Protein AF-A0A1I7X053-F1 (afdb_monomer)

Foldseek 3Di:
DDDDDDDDDDDDDDPDDDPPPPDPQDPPLVVLVVPVVPPDPPPVVVVVVVVVVVVVVVVVVVPPPDDPVCVVCVVVVVVVLVPDDPVVVVVVVVVVLVPDDPVVVVVVCVVCVVVPDDPCLLPDDLVVSLVVLLPDAPVVVVVQCVPDPSSVLSCLVSVSLLSNLLVCCVVDPLSVVCCVVSVVCQLRVDDPLSNLVVLCVSSVHDSVVCPPHSVSSVSSSVVSVVVVVVSVVVVVVPD

Solvent-accessible surface area (backbone atoms only — not comparable to full-atom values): 14508 Å² total; per-residue (Å²): 139,90,84,89,80,89,81,91,83,81,90,80,92,81,90,76,89,80,83,87,76,81,74,91,69,70,78,60,65,66,74,67,54,70,60,72,74,63,64,85,75,74,70,69,50,66,64,59,54,49,49,51,50,49,58,51,44,60,59,59,64,64,71,65,72,77,50,68,72,51,72,74,43,48,62,58,52,51,55,54,50,69,72,45,53,74,68,55,43,49,54,50,50,53,59,53,57,74,72,51,52,74,69,56,50,54,50,49,49,64,63,46,49,67,78,75,54,75,68,58,60,82,72,38,60,67,71,57,31,35,60,58,59,66,72,52,53,72,67,55,49,56,51,43,48,69,72,37,71,67,47,31,48,47,43,25,75,59,38,40,55,46,54,52,51,43,51,43,35,72,73,33,70,66,47,36,54,49,27,58,77,69,61,47,45,74,56,57,80,53,56,74,66,59,24,50,43,55,49,22,63,75,68,75,44,67,45,84,83,34,65,91,39,69,66,47,35,47,50,51,36,52,52,34,48,52,52,51,50,54,54,52,51,52,50,71,77,75,110

Nearest PDB structures (foldseek):
  6wnx-assembly1_A  TM=8.801E-01  e=9.039E-06  Homo sapiens
  6ttu-assembly1_T  TM=9.162E-01  e=3.583E-05  Homo sapiens
  6wnx-assembly3_G  TM=8.314E-01  e=1.381E-05  Homo sapiens
  6wnx-assembly2_D  TM=7.891E-01  e=2.473E-05  Homo sapiens
  6m92-assembly1_A  TM=7.455E-01  e=2.001E-05  Homo sapiens

pLDDT: mean 77.8, std 24.72, range [26.84, 98.06]

Radius of gyration: 32.01 Å; Cα contacts (8 Å, |Δi|>4): 98; chains: 1; bounding box: 71×64×119 Å

Structure (mmCIF, N/CA/C/O backbone):
data_AF-A0A1I7X053-F1
#
_entry.id   AF-A0A1I7X053-F1
#
loop_
_atom_site.group_PDB
_atom_site.id
_atom_site.type_symbol
_atom_site.label_atom_id
_atom_site.label_alt_id
_atom_site.label_comp_id
_atom_site.label_asym_id
_atom_site.label_entity_id
_atom_site.label_seq_id
_atom_site.pdbx_PDB_ins_code
_atom_site.Cartn_x
_atom_site.Cartn_y
_atom_site.Cartn_z
_atom_site.occupancy
_atom_site.B_iso_or_equiv
_atom_site.auth_seq_id
_atom_site.auth_comp_id
_atom_site.auth_asym_id
_atom_site.auth_atom_id
_atom_site.pdbx_PDB_model_num
ATOM 1 N N . MET A 1 1 ? 42.762 50.450 -76.373 1.00 39.38 1 MET A N 1
ATOM 2 C CA . MET A 1 1 ? 43.390 49.950 -75.134 1.00 39.38 1 MET A CA 1
ATOM 3 C C . MET A 1 1 ? 42.261 49.623 -74.183 1.00 39.38 1 MET A C 1
ATOM 5 O O . MET A 1 1 ? 41.743 50.510 -73.521 1.00 39.38 1 MET A O 1
ATOM 9 N N . GLU A 1 2 ? 41.796 48.382 -74.264 1.00 32.69 2 GLU A N 1
ATOM 10 C CA . GLU A 1 2 ? 40.754 47.815 -73.411 1.00 32.69 2 GLU A CA 1
ATOM 11 C C . GLU A 1 2 ? 41.369 47.404 -72.074 1.00 32.69 2 GLU A C 1
ATOM 13 O O . GLU A 1 2 ? 42.368 46.691 -72.062 1.00 32.69 2 GLU A O 1
ATOM 18 N N . SER A 1 3 ? 40.749 47.835 -70.976 1.00 29.86 3 SER A N 1
ATOM 19 C CA . SER A 1 3 ? 40.965 47.297 -69.633 1.00 29.86 3 SER A CA 1
ATOM 20 C C . SER A 1 3 ? 39.695 47.516 -68.814 1.00 29.86 3 SER A C 1
ATOM 22 O O . SER A 1 3 ? 39.325 48.663 -68.580 1.00 29.86 3 SER A O 1
ATOM 24 N N . CYS A 1 4 ? 39.039 46.431 -68.396 1.00 32.44 4 CYS A N 1
ATOM 25 C CA . CYS A 1 4 ? 38.586 46.202 -67.017 1.00 32.44 4 CYS A CA 1
ATOM 26 C C . CYS A 1 4 ? 37.906 44.828 -66.927 1.00 32.44 4 CYS A C 1
ATOM 28 O O . CYS A 1 4 ? 36.942 44.540 -67.633 1.00 32.44 4 CYS A O 1
ATOM 30 N N . SER A 1 5 ? 38.461 43.988 -66.059 1.00 33.75 5 SER A N 1
ATOM 31 C CA . SER A 1 5 ? 38.180 42.562 -65.914 1.00 33.75 5 SER A CA 1
ATOM 32 C C . SER A 1 5 ? 37.335 42.262 -64.673 1.00 33.75 5 SER A C 1
ATOM 34 O O . SER A 1 5 ? 37.530 42.905 -63.646 1.00 33.75 5 SER A O 1
ATOM 36 N N . ASN A 1 6 ? 36.558 41.172 -64.777 1.00 31.22 6 ASN A N 1
ATOM 37 C CA . ASN A 1 6 ? 36.088 40.241 -63.730 1.00 31.22 6 ASN A CA 1
ATOM 38 C C . ASN A 1 6 ? 35.099 40.790 -62.679 1.00 31.22 6 ASN A C 1
ATOM 40 O O . ASN A 1 6 ? 35.244 41.893 -62.184 1.00 31.22 6 ASN A O 1
ATOM 44 N N . GLY A 1 7 ? 34.082 40.068 -62.212 1.00 29.77 7 GLY A N 1
ATOM 45 C CA . GLY A 1 7 ? 33.664 38.674 -62.360 1.00 29.77 7 GLY A CA 1
ATOM 46 C C . GLY A 1 7 ? 32.521 38.436 -61.355 1.00 29.77 7 GLY A C 1
ATOM 47 O O . GLY A 1 7 ? 32.505 39.043 -60.287 1.00 29.77 7 GLY A O 1
ATOM 48 N N . ALA A 1 8 ? 31.532 37.627 -61.732 1.00 31.56 8 ALA A N 1
ATOM 49 C CA . ALA A 1 8 ? 30.270 37.435 -61.018 1.00 31.56 8 ALA A CA 1
ATOM 50 C C . ALA A 1 8 ? 30.398 36.623 -59.709 1.00 31.56 8 ALA A C 1
ATOM 52 O O . ALA A 1 8 ? 31.115 35.627 -59.661 1.00 31.56 8 ALA A O 1
ATOM 53 N N . ALA A 1 9 ? 29.619 37.002 -58.692 1.00 32.81 9 ALA A N 1
ATOM 54 C CA . ALA A 1 9 ? 29.234 36.188 -57.533 1.00 32.81 9 ALA A CA 1
ATOM 55 C C . ALA A 1 9 ? 27.691 36.227 -57.467 1.00 32.81 9 ALA A C 1
ATOM 57 O O . ALA A 1 9 ? 27.123 37.296 -57.658 1.00 32.81 9 ALA A O 1
ATOM 58 N N . GLY A 1 10 ? 26.920 35.156 -57.284 1.00 29.89 10 GLY A N 1
ATOM 59 C CA . GLY A 1 10 ? 27.220 33.836 -56.741 1.00 29.89 10 GLY A CA 1
ATOM 60 C C . GLY A 1 10 ? 26.283 33.585 -55.557 1.00 29.89 10 GLY A C 1
ATOM 61 O O . GLY A 1 10 ? 26.706 33.733 -54.417 1.00 29.89 10 GLY A O 1
ATOM 62 N N . ASP A 1 11 ? 25.013 33.267 -55.834 1.00 29.55 11 ASP A N 1
ATOM 63 C CA . ASP A 1 11 ? 24.047 32.772 -54.845 1.00 29.55 11 ASP A CA 1
ATOM 64 C C . ASP A 1 11 ? 24.442 31.358 -54.396 1.00 29.55 11 ASP A C 1
ATOM 66 O O . ASP A 1 11 ? 24.579 30.456 -55.225 1.00 29.55 11 ASP A O 1
ATOM 70 N N . SER A 1 12 ? 24.550 31.130 -53.085 1.00 31.05 12 SER A N 1
ATOM 71 C CA . SER A 1 12 ? 24.445 29.781 -52.523 1.00 31.05 12 SER A CA 1
ATOM 72 C C . SER A 1 12 ? 23.968 29.786 -51.071 1.00 31.05 12 SER A C 1
ATOM 74 O O . SER A 1 12 ? 24.603 30.315 -50.161 1.00 31.05 12 SER A O 1
ATOM 76 N N . PHE A 1 13 ? 22.830 29.124 -50.924 1.00 28.53 13 PHE A N 1
ATOM 77 C CA . PHE A 1 13 ? 22.118 28.639 -49.754 1.00 28.53 13 PHE A CA 1
ATOM 78 C C . PHE A 1 13 ? 22.966 27.664 -48.912 1.00 28.53 13 PHE A C 1
ATOM 80 O O . PHE A 1 13 ? 23.393 26.641 -49.438 1.00 28.53 13 PHE A O 1
ATOM 87 N N . ALA A 1 14 ? 23.169 27.949 -47.618 1.00 26.89 14 ALA A N 1
ATOM 88 C CA . ALA A 1 14 ? 23.476 26.967 -46.562 1.00 26.89 14 ALA A CA 1
ATOM 89 C C . ALA A 1 14 ? 23.497 27.652 -45.178 1.00 26.89 14 ALA A C 1
ATOM 91 O O . ALA A 1 14 ? 24.519 28.188 -44.757 1.00 26.89 14 ALA A O 1
ATOM 92 N N . ALA A 1 15 ? 22.383 27.613 -44.443 1.00 29.75 15 ALA A N 1
ATOM 93 C CA . ALA A 1 15 ? 22.399 27.809 -42.993 1.00 29.75 15 ALA A CA 1
ATOM 94 C C . ALA A 1 15 ? 22.300 26.421 -42.352 1.00 29.75 15 ALA A C 1
ATOM 96 O O . ALA A 1 15 ? 21.226 25.827 -42.287 1.00 29.75 15 ALA A O 1
ATOM 97 N N . GLY A 1 16 ? 23.465 25.879 -42.000 1.00 26.84 16 GLY A N 1
ATOM 98 C CA . GLY A 1 16 ? 23.623 24.560 -41.408 1.00 26.84 16 GLY A CA 1
ATOM 99 C C . GLY A 1 16 ? 23.123 24.495 -39.967 1.00 26.84 16 GLY A C 1
ATOM 100 O O . GLY A 1 16 ? 23.405 25.367 -39.144 1.00 26.84 16 GLY A O 1
ATOM 101 N N . ASP A 1 17 ? 22.405 23.405 -39.709 1.00 33.31 17 ASP A N 1
ATOM 102 C CA . ASP A 1 17 ? 22.117 22.792 -38.418 1.00 33.31 17 ASP A CA 1
ATOM 103 C C . ASP A 1 17 ? 23.267 22.922 -37.411 1.00 33.31 17 ASP A C 1
ATOM 105 O O . ASP A 1 17 ? 24.377 22.442 -37.640 1.00 33.31 17 ASP A O 1
ATOM 109 N N . SER A 1 18 ? 22.981 23.492 -36.239 1.00 28.67 18 SER A N 1
ATOM 110 C CA . SER A 1 18 ? 23.851 23.348 -35.061 1.00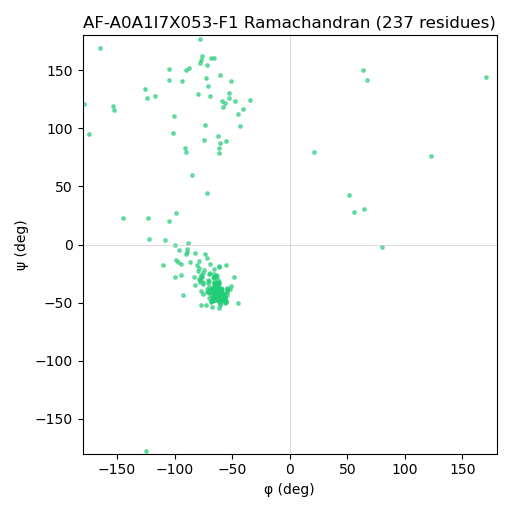 28.67 18 SER A CA 1
ATOM 111 C C . SER A 1 18 ? 23.096 23.271 -33.728 1.00 28.67 18 SER A C 1
ATOM 113 O O . SER A 1 18 ? 23.678 23.499 -32.671 1.00 28.67 18 SER A O 1
ATOM 115 N N . PHE A 1 19 ? 21.815 22.879 -33.737 1.00 27.95 19 PHE A N 1
ATOM 116 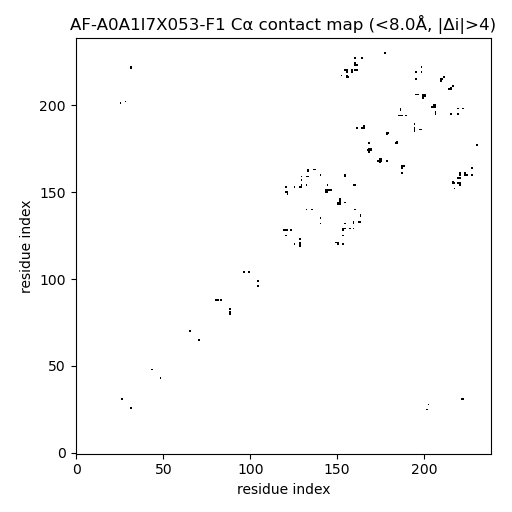C CA . PHE A 1 19 ? 21.043 22.679 -32.498 1.00 27.95 19 PHE A CA 1
ATOM 117 C C . PHE A 1 19 ? 20.748 21.200 -32.169 1.00 27.95 19 PHE A C 1
ATOM 119 O O . PHE A 1 19 ? 20.097 20.900 -31.172 1.00 27.95 19 PHE A O 1
ATOM 126 N N . ALA A 1 20 ? 21.265 20.255 -32.964 1.00 30.61 20 ALA A N 1
ATOM 127 C CA . ALA A 1 20 ? 20.924 18.829 -32.883 1.00 30.61 20 ALA A CA 1
ATOM 128 C C . ALA A 1 20 ? 22.000 17.919 -32.245 1.00 30.61 20 ALA A C 1
ATOM 130 O O . ALA A 1 20 ? 21.955 16.708 -32.446 1.00 30.61 20 ALA A O 1
ATOM 131 N N . SER A 1 21 ? 22.936 18.459 -31.453 1.00 27.48 21 SER A N 1
ATOM 132 C CA . SER A 1 21 ? 24.056 17.666 -30.894 1.00 27.48 21 SER A CA 1
ATOM 133 C C . SER A 1 21 ? 24.183 17.674 -29.367 1.00 27.48 21 SER A C 1
ATOM 135 O O . SER A 1 21 ? 25.247 17.365 -28.838 1.00 27.48 21 SER A O 1
ATOM 137 N N . ARG A 1 22 ? 23.110 17.959 -28.617 1.00 31.73 22 ARG A N 1
ATOM 138 C CA . ARG A 1 22 ? 23.044 17.533 -27.206 1.00 31.73 22 ARG A CA 1
ATOM 139 C C . ARG A 1 22 ? 22.390 16.162 -27.137 1.00 31.73 22 ARG A C 1
ATOM 141 O O . ARG A 1 22 ? 21.183 16.023 -26.965 1.00 31.73 22 ARG A O 1
ATOM 148 N N . GLU A 1 23 ? 23.235 15.165 -27.365 1.00 34.72 23 GLU A N 1
ATOM 149 C CA . GLU A 1 23 ? 22.933 13.750 -27.241 1.00 34.72 23 GLU A CA 1
ATOM 150 C C . GLU A 1 23 ? 22.215 13.446 -25.925 1.00 34.72 23 GLU A C 1
ATOM 152 O O . GLU A 1 23 ? 22.685 13.718 -24.822 1.00 34.72 23 GLU A O 1
ATOM 157 N N . THR A 1 24 ? 21.050 12.842 -26.099 1.00 38.53 24 THR A N 1
ATOM 158 C CA . THR A 1 24 ? 20.196 12.198 -25.113 1.00 38.53 24 THR A CA 1
ATOM 159 C C . THR A 1 24 ? 20.922 11.021 -24.458 1.00 38.53 24 THR A C 1
ATOM 161 O O . THR A 1 24 ? 20.697 9.864 -24.826 1.00 38.53 24 THR A O 1
ATOM 164 N N . ASN A 1 25 ? 21.809 11.308 -23.510 1.00 34.19 25 ASN A N 1
ATOM 165 C CA . ASN A 1 25 ? 22.434 10.306 -22.661 1.00 34.19 25 ASN A CA 1
ATOM 166 C C . ASN A 1 25 ? 21.743 10.275 -21.305 1.00 34.19 25 ASN A C 1
ATOM 168 O O . ASN A 1 25 ? 21.905 11.181 -20.502 1.00 34.19 25 ASN A O 1
ATOM 172 N N . LEU A 1 26 ? 21.037 9.162 -21.096 1.00 41.56 26 LEU A N 1
ATOM 173 C CA . LEU A 1 26 ? 20.510 8.676 -19.830 1.00 41.56 26 LEU A CA 1
ATOM 174 C C . LEU A 1 26 ? 19.452 9.574 -19.169 1.00 41.56 26 LEU A C 1
ATOM 176 O O . LEU A 1 26 ? 19.393 10.782 -19.326 1.00 41.56 26 LEU A O 1
ATOM 180 N N . ILE A 1 27 ? 18.562 8.927 -18.422 1.00 45.47 27 ILE A N 1
ATOM 181 C CA . ILE A 1 27 ? 17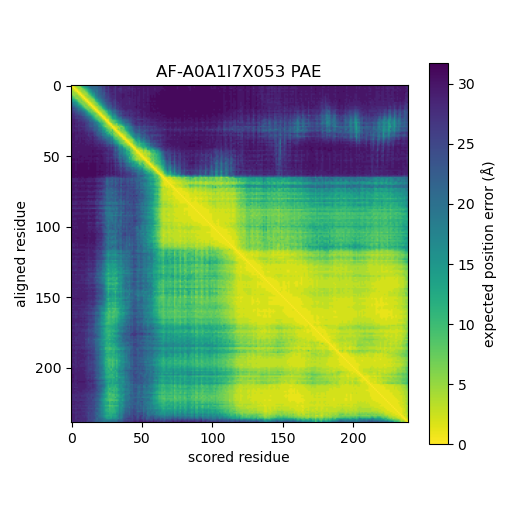.972 9.533 -17.227 1.00 45.47 27 ILE A CA 1
ATOM 182 C C . ILE A 1 27 ? 19.121 10.265 -16.534 1.00 45.47 27 ILE A C 1
ATOM 184 O O . ILE A 1 27 ? 20.095 9.581 -16.221 1.00 45.47 27 ILE A O 1
ATOM 188 N N . ASP A 1 28 ? 19.073 11.596 -16.410 1.00 41.03 28 ASP A N 1
ATOM 189 C CA . ASP A 1 28 ? 20.157 12.361 -15.792 1.00 41.03 28 ASP A CA 1
ATOM 190 C C . ASP A 1 28 ? 20.563 11.619 -14.519 1.00 41.03 28 ASP A C 1
ATOM 192 O O . ASP A 1 28 ? 19.767 11.462 -13.591 1.00 41.03 28 ASP A O 1
ATOM 196 N N . LEU A 1 29 ? 21.784 11.070 -14.519 1.00 42.25 29 LEU A N 1
ATOM 197 C CA . LEU A 1 29 ? 22.300 10.228 -13.436 1.00 42.25 29 LEU A CA 1
ATOM 198 C C . LEU A 1 29 ? 22.216 10.953 -12.086 1.00 42.25 29 LEU A C 1
ATOM 200 O O . LEU A 1 29 ? 22.251 10.313 -11.046 1.00 42.25 29 LEU A O 1
ATOM 204 N N . TYR A 1 30 ? 22.058 12.276 -12.101 1.00 43.03 30 TYR A N 1
ATOM 205 C CA . TYR A 1 30 ? 21.826 13.111 -10.936 1.00 43.03 30 TYR A CA 1
ATOM 206 C C . TYR A 1 30 ? 20.518 12.814 -10.181 1.00 43.03 30 TYR A C 1
ATOM 208 O O . TYR A 1 30 ? 20.534 12.864 -8.952 1.00 43.03 30 TYR A O 1
ATOM 216 N N . ASP A 1 31 ? 19.425 12.438 -10.858 1.00 38.25 31 ASP A N 1
ATOM 217 C CA . ASP A 1 31 ? 18.131 12.197 -10.193 1.00 38.25 31 ASP A CA 1
ATOM 218 C C . ASP A 1 31 ? 18.079 10.829 -9.486 1.00 38.25 31 ASP A C 1
ATOM 220 O O . ASP A 1 31 ? 17.465 10.701 -8.431 1.00 38.25 31 ASP A O 1
ATOM 224 N N . VAL A 1 32 ? 18.773 9.809 -10.013 1.00 42.00 32 VAL A N 1
ATOM 225 C CA . VAL A 1 32 ? 18.850 8.467 -9.388 1.00 42.00 32 VAL A CA 1
ATOM 226 C C . VAL A 1 32 ? 19.932 8.411 -8.297 1.00 42.00 32 VAL A C 1
ATOM 228 O O . VAL A 1 32 ? 19.831 7.640 -7.340 1.00 42.00 32 VAL A O 1
ATOM 231 N N . GLN A 1 33 ? 20.982 9.231 -8.414 1.00 36.53 33 GLN A N 1
ATOM 232 C CA . GLN A 1 33 ? 22.111 9.241 -7.477 1.00 36.53 33 GLN A CA 1
ATOM 233 C C . GLN A 1 33 ? 21.808 9.990 -6.169 1.00 36.53 33 GLN A C 1
ATOM 235 O O . GLN A 1 33 ? 22.457 9.725 -5.152 1.00 36.53 33 GLN A O 1
ATOM 240 N N . MET A 1 34 ? 20.801 10.870 -6.166 1.00 33.56 34 MET A N 1
ATOM 241 C CA . MET A 1 34 ? 20.415 11.665 -4.994 1.00 33.56 34 MET A CA 1
ATOM 242 C C . MET A 1 34 ? 19.784 10.852 -3.848 1.00 33.56 34 MET A C 1
ATOM 244 O O . MET A 1 34 ? 19.803 11.327 -2.716 1.00 33.56 34 MET A O 1
ATOM 248 N N . ASP A 1 35 ? 19.326 9.614 -4.080 1.00 31.44 35 ASP A N 1
ATOM 249 C CA . ASP A 1 35 ? 18.681 8.801 -3.028 1.00 31.44 35 ASP A CA 1
ATOM 250 C C . ASP A 1 35 ? 19.501 7.596 -2.542 1.00 31.44 35 ASP A C 1
ATOM 252 O O . ASP A 1 35 ? 19.271 7.098 -1.443 1.00 31.44 35 ASP A O 1
ATOM 256 N N . CYS A 1 36 ? 20.514 7.141 -3.287 1.00 32.44 36 CYS A N 1
ATOM 257 C CA . CYS A 1 36 ? 21.296 5.970 -2.865 1.00 32.44 36 CYS A CA 1
ATOM 258 C C . CYS A 1 36 ? 22.379 6.293 -1.817 1.00 32.44 36 CYS A C 1
ATOM 260 O O . CYS A 1 36 ? 22.881 5.394 -1.146 1.00 32.44 36 CYS A O 1
ATOM 262 N N . SER A 1 37 ? 22.731 7.576 -1.675 1.00 29.39 37 SER A N 1
ATOM 263 C CA . SER A 1 37 ? 23.693 8.067 -0.675 1.00 29.39 37 SER A CA 1
ATOM 264 C C . SER A 1 37 ? 23.031 8.443 0.655 1.00 29.39 37 SER A C 1
ATOM 266 O O . SER A 1 37 ? 23.727 8.744 1.621 1.00 29.39 37 SER A O 1
ATOM 268 N N . ARG A 1 38 ? 21.696 8.369 0.747 1.00 32.38 38 ARG A N 1
ATOM 269 C CA . ARG A 1 38 ? 20.977 8.335 2.025 1.00 32.38 38 ARG A CA 1
ATOM 270 C C . ARG A 1 38 ? 20.927 6.899 2.541 1.00 32.38 38 ARG A C 1
ATOM 272 O O . ARG A 1 38 ? 19.872 6.325 2.777 1.00 32.38 38 ARG A O 1
ATOM 279 N N . GLY A 1 39 ? 22.120 6.342 2.754 1.00 29.77 39 GLY A N 1
ATOM 280 C CA . GLY A 1 39 ? 22.292 5.435 3.876 1.00 29.77 39 GLY A CA 1
ATOM 281 C C . GLY A 1 39 ? 21.799 6.178 5.112 1.00 29.77 39 GLY A C 1
ATOM 282 O O . GLY A 1 39 ? 22.177 7.327 5.343 1.00 29.77 39 GLY A O 1
ATOM 283 N N . GLU A 1 40 ? 20.875 5.556 5.825 1.00 33.31 40 GLU A N 1
ATOM 284 C CA . GLU A 1 40 ? 20.294 6.041 7.064 1.00 33.31 40 GLU A CA 1
ATOM 285 C C . GLU A 1 40 ? 21.403 6.338 8.083 1.00 33.31 40 GLU A C 1
ATOM 287 O O . GLU A 1 40 ? 21.766 5.511 8.910 1.00 33.31 40 GLU A O 1
ATOM 292 N N . VAL A 1 41 ? 21.928 7.559 8.062 1.00 30.11 41 VAL A N 1
ATOM 293 C CA . VAL A 1 41 ? 22.255 8.249 9.300 1.00 30.11 41 VAL A CA 1
ATOM 294 C C . VAL A 1 41 ? 20.987 9.003 9.655 1.00 30.11 41 VAL A C 1
ATOM 296 O O . VAL A 1 41 ? 20.857 10.20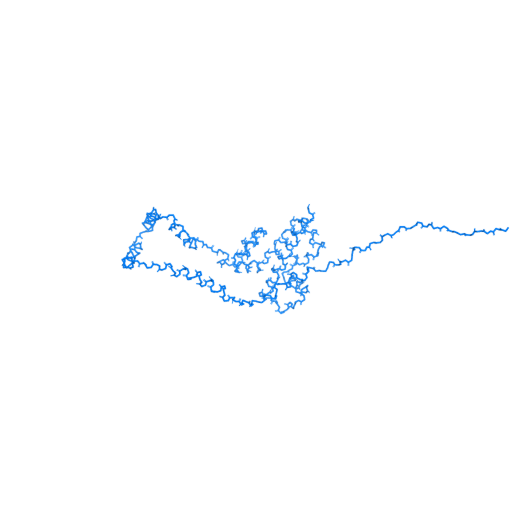3 9.412 1.00 30.11 41 VAL A O 1
ATOM 299 N N . TYR A 1 42 ? 20.028 8.280 10.238 1.00 34.38 42 TYR A N 1
ATOM 300 C CA . TYR A 1 42 ? 19.206 8.898 11.266 1.00 34.38 42 TYR A CA 1
ATOM 301 C C . TYR A 1 42 ? 20.179 9.281 12.383 1.00 34.38 42 TYR A C 1
ATOM 303 O O . TYR A 1 42 ? 20.358 8.573 13.368 1.00 34.38 42 TYR A O 1
ATOM 311 N N . ALA A 1 43 ? 20.830 10.434 12.239 1.00 30.23 43 ALA A N 1
ATOM 312 C CA . ALA A 1 43 ? 20.938 11.277 13.401 1.00 30.23 43 ALA A CA 1
ATOM 313 C C . ALA A 1 43 ? 19.481 11.604 13.715 1.00 30.23 43 ALA A C 1
ATOM 315 O O . ALA A 1 43 ? 18.905 12.504 13.103 1.00 30.23 43 ALA A O 1
ATOM 316 N N . SER A 1 44 ? 18.869 10.804 14.596 1.00 36.53 44 SER A N 1
ATOM 317 C CA . SER A 1 44 ? 17.806 11.305 15.449 1.00 36.53 44 SER A CA 1
ATOM 318 C C . SER A 1 44 ? 18.315 12.644 15.930 1.00 36.53 44 SER A C 1
ATOM 320 O O . SER A 1 44 ? 19.236 12.717 16.749 1.00 36.53 44 SER A O 1
ATOM 322 N N . THR A 1 45 ? 17.825 13.732 15.339 1.00 40.50 45 THR A N 1
ATOM 323 C CA . THR A 1 45 ? 18.033 15.016 15.971 1.00 40.50 45 THR A CA 1
ATOM 324 C C . THR A 1 45 ? 17.396 14.826 17.327 1.00 40.50 45 THR A C 1
ATOM 326 O O . THR A 1 45 ? 16.220 14.489 17.393 1.00 40.50 45 THR A O 1
ATOM 329 N N . ALA A 1 46 ? 18.174 14.947 18.402 1.00 50.47 46 ALA A N 1
ATOM 330 C CA . ALA A 1 46 ? 17.656 14.748 19.750 1.00 50.47 46 ALA A CA 1
ATOM 331 C C . ALA A 1 46 ? 16.350 15.537 19.947 1.00 50.47 46 ALA A C 1
ATOM 333 O O . ALA A 1 46 ? 15.467 15.078 20.640 1.00 50.47 46 ALA A O 1
ATOM 334 N N . ALA A 1 47 ? 16.172 16.653 19.229 1.00 51.84 47 ALA A N 1
ATOM 335 C CA . ALA A 1 47 ? 14.926 17.400 19.128 1.00 51.84 47 ALA A CA 1
ATOM 336 C C . ALA A 1 47 ? 13.707 16.615 18.592 1.00 51.84 47 ALA A C 1
ATOM 338 O O . ALA A 1 47 ? 12.632 16.794 19.134 1.00 51.84 47 ALA A O 1
ATOM 339 N N . THR A 1 48 ? 13.811 15.771 17.561 1.00 54.59 48 THR A N 1
ATOM 340 C CA . THR A 1 48 ? 12.675 14.979 17.039 1.00 54.59 48 THR A CA 1
ATOM 341 C C . THR A 1 48 ? 12.323 13.790 17.928 1.00 54.59 48 THR A C 1
ATOM 343 O O . THR A 1 48 ? 11.140 13.503 18.075 1.00 54.59 48 THR A O 1
ATOM 346 N N . ASP A 1 49 ? 13.313 13.163 18.573 1.00 46.34 49 ASP A N 1
ATOM 347 C CA . ASP A 1 49 ? 13.053 12.138 19.598 1.00 46.34 49 ASP A CA 1
ATOM 348 C C . ASP A 1 49 ? 12.503 12.775 20.878 1.00 46.34 49 ASP A C 1
ATOM 350 O O . ASP A 1 49 ? 11.552 12.261 21.448 1.00 46.34 49 ASP A O 1
ATOM 354 N N . LEU A 1 50 ? 12.999 13.955 21.267 1.00 57.50 50 LEU A N 1
ATOM 355 C CA . LEU A 1 50 ? 12.441 14.744 22.368 1.00 57.50 50 LEU A CA 1
ATOM 356 C C . LEU A 1 50 ? 11.033 15.259 22.049 1.00 57.50 50 LEU A C 1
ATOM 358 O O . LEU A 1 50 ? 10.223 15.367 22.955 1.00 57.50 50 LEU A O 1
ATOM 362 N N . LEU A 1 51 ? 10.709 15.580 20.792 1.00 56.19 51 LEU A N 1
ATOM 363 C CA . LEU A 1 51 ? 9.358 15.993 20.388 1.00 56.19 51 LEU A CA 1
ATOM 364 C C . LEU A 1 51 ? 8.391 14.804 20.316 1.00 56.19 51 LEU A C 1
ATOM 366 O O . LEU A 1 51 ? 7.212 14.969 20.623 1.00 56.19 51 LEU A O 1
ATOM 370 N N . ALA A 1 52 ? 8.877 13.611 19.965 1.00 54.12 52 ALA A N 1
ATOM 371 C CA . ALA A 1 52 ? 8.115 12.373 20.100 1.00 54.12 52 ALA A CA 1
ATOM 372 C C . ALA A 1 52 ? 7.904 12.008 21.581 1.00 54.12 52 ALA A C 1
ATOM 374 O O . ALA A 1 52 ? 6.787 11.670 21.959 1.00 54.12 52 ALA A O 1
ATOM 375 N N . ASP A 1 53 ? 8.922 12.181 22.430 1.00 46.97 53 ASP A N 1
ATOM 376 C CA . ASP A 1 53 ? 8.816 12.038 23.887 1.00 46.97 53 ASP A CA 1
ATOM 377 C C . ASP A 1 53 ? 7.906 13.100 24.509 1.00 46.97 53 ASP A C 1
ATOM 379 O O . ASP A 1 53 ? 7.205 12.796 25.463 1.00 46.97 53 ASP A O 1
ATOM 383 N N . LEU A 1 54 ? 7.842 14.320 23.966 1.00 46.41 54 LEU A N 1
ATOM 384 C CA . LEU A 1 54 ? 6.879 15.340 24.394 1.00 46.41 54 LEU A CA 1
ATOM 385 C C . LEU A 1 54 ? 5.450 14.967 23.972 1.00 46.41 54 LEU A C 1
ATOM 387 O O . LEU A 1 54 ? 4.528 15.163 24.753 1.00 46.41 54 LEU A O 1
ATOM 391 N N . SER A 1 55 ? 5.261 14.353 22.798 1.00 50.72 55 SER A N 1
ATOM 392 C CA . SER A 1 55 ? 3.956 13.824 22.369 1.00 50.72 55 SER A CA 1
ATOM 393 C C . SER A 1 55 ? 3.528 12.575 23.157 1.00 50.72 55 SER A C 1
ATOM 395 O O . SER A 1 55 ? 2.334 12.375 23.355 1.00 50.72 55 SER A O 1
ATOM 397 N N . LEU A 1 56 ? 4.469 11.746 23.625 1.00 46.16 56 LEU A N 1
ATOM 398 C CA . LEU A 1 56 ? 4.203 10.644 24.561 1.00 46.16 56 LEU A CA 1
ATOM 399 C C . LEU A 1 56 ? 4.031 11.150 26.004 1.00 46.16 56 LEU A C 1
ATOM 401 O O . LEU A 1 56 ? 3.269 10.573 26.778 1.00 46.16 56 LEU A O 1
ATOM 405 N N . ALA A 1 57 ? 4.690 12.247 26.377 1.00 45.28 57 ALA A N 1
ATOM 406 C CA . ALA A 1 57 ? 4.497 12.914 27.660 1.00 45.28 57 ALA A CA 1
ATOM 407 C C . ALA A 1 57 ? 3.132 13.617 27.730 1.00 45.28 57 ALA A C 1
ATOM 409 O O . ALA A 1 57 ? 2.507 13.593 28.785 1.00 45.28 57 ALA A O 1
ATOM 410 N N . GLU A 1 58 ? 2.611 14.135 26.612 1.00 49.47 58 GLU A N 1
ATOM 411 C CA . GLU A 1 58 ? 1.219 14.598 26.496 1.00 49.47 58 GLU A CA 1
ATOM 412 C C . GLU A 1 58 ? 0.204 13.455 26.699 1.00 49.47 58 GLU A C 1
ATOM 414 O O . GLU A 1 58 ? -0.904 13.686 27.188 1.00 49.47 58 GLU A O 1
ATOM 419 N N . ASP A 1 59 ? 0.582 12.208 26.402 1.00 48.22 59 ASP A N 1
ATOM 420 C CA . ASP A 1 59 ? -0.214 11.024 26.741 1.00 48.22 59 ASP A CA 1
ATOM 421 C C . ASP A 1 59 ? -0.065 10.618 28.217 1.00 48.22 59 ASP A C 1
ATOM 423 O O . ASP A 1 59 ? -1.027 10.135 28.816 1.00 48.22 59 ASP A O 1
ATOM 427 N N . CYS A 1 60 ? 1.088 10.896 28.829 1.00 45.62 60 CYS A N 1
ATOM 428 C CA . CYS A 1 60 ? 1.374 10.648 30.246 1.00 45.62 60 CYS A CA 1
ATOM 429 C C . CYS A 1 60 ? 0.720 11.692 31.183 1.00 45.62 60 CYS A C 1
ATOM 431 O O . CYS A 1 60 ? 0.346 11.376 32.310 1.00 45.62 60 CYS A O 1
ATOM 433 N N . GLU A 1 61 ? 0.465 12.920 30.713 1.00 45.03 61 GLU A N 1
ATOM 434 C CA . GLU A 1 61 ? -0.317 13.930 31.452 1.00 45.03 61 GLU A CA 1
ATOM 435 C C . GLU A 1 61 ? -1.829 13.615 31.514 1.00 45.03 61 GLU A C 1
ATOM 437 O O . GLU A 1 61 ? -2.572 14.237 32.285 1.00 45.03 61 GLU A O 1
ATOM 442 N N . ARG A 1 62 ? -2.311 12.640 30.726 1.00 51.06 62 ARG A N 1
ATOM 443 C CA . ARG A 1 62 ? -3.718 12.195 30.729 1.00 51.06 62 ARG A CA 1
ATOM 444 C C . ARG A 1 62 ? -4.048 11.193 31.833 1.00 51.06 62 ARG A C 1
ATOM 446 O O . ARG A 1 62 ? -5.237 11.002 32.094 1.00 51.06 62 ARG A O 1
ATOM 453 N N . ASP A 1 63 ? -3.057 10.709 32.582 1.00 47.88 63 ASP A N 1
ATOM 454 C CA . ASP A 1 63 ? -3.237 10.118 33.919 1.00 47.88 63 ASP A CA 1
ATOM 455 C C . ASP A 1 63 ? -3.575 11.203 34.968 1.00 47.88 63 ASP A C 1
ATOM 457 O O . ASP A 1 63 ? -3.079 11.228 36.099 1.00 47.88 63 ASP A O 1
ATOM 461 N N . ARG A 1 64 ? -4.485 12.121 34.610 1.00 56.66 64 ARG A N 1
ATOM 462 C CA . ARG A 1 64 ? -5.214 12.979 35.546 1.00 56.66 64 ARG A CA 1
ATOM 463 C C . ARG A 1 64 ? -6.023 12.081 36.481 1.00 56.66 64 ARG A C 1
ATOM 465 O O . ARG A 1 64 ? -7.178 11.777 36.206 1.00 56.66 64 ARG A O 1
ATOM 472 N N . GLN A 1 65 ? -5.372 11.658 37.562 1.00 67.00 65 GLN A N 1
ATOM 473 C CA . GLN A 1 65 ? -5.906 11.138 38.823 1.00 67.00 65 GLN A CA 1
ATOM 474 C C . GLN A 1 65 ? -7.339 10.603 38.723 1.00 67.00 65 GLN A C 1
ATOM 476 O O . GLN A 1 65 ? -8.308 11.257 39.118 1.00 67.00 65 GLN A O 1
ATOM 481 N N . LEU A 1 66 ? -7.458 9.377 38.209 1.00 82.69 66 LEU A N 1
ATOM 482 C CA . LEU A 1 66 ? -8.672 8.581 38.348 1.00 82.69 66 LEU A CA 1
ATOM 483 C C . LEU A 1 66 ? -9.046 8.520 39.834 1.00 82.69 66 LEU A C 1
ATOM 485 O O . LEU A 1 66 ? -8.204 8.245 40.689 1.00 82.69 66 LEU A O 1
ATOM 489 N N . SER A 1 67 ? -10.306 8.809 40.156 1.00 88.25 67 SER A N 1
ATOM 490 C CA . SER A 1 67 ? -10.748 8.824 41.553 1.00 88.25 67 SER A CA 1
ATOM 491 C C . SER A 1 67 ? -10.574 7.448 42.208 1.00 88.25 67 SER A C 1
ATOM 493 O O . SER A 1 67 ? -10.816 6.427 41.564 1.00 88.25 67 SER A O 1
ATOM 495 N N . VAL A 1 68 ? -10.244 7.417 43.503 1.00 84.81 68 VAL A N 1
ATOM 496 C CA . VAL A 1 68 ? -10.123 6.164 44.276 1.00 84.81 68 VAL A CA 1
ATOM 497 C C . VAL A 1 68 ? -11.403 5.324 44.180 1.00 84.81 68 VAL A C 1
ATOM 499 O O . VAL A 1 68 ? -11.331 4.128 43.930 1.00 84.81 68 VAL A O 1
ATOM 502 N N . LEU A 1 69 ? -12.578 5.964 44.243 1.00 87.75 69 LEU A N 1
ATOM 503 C CA . LEU A 1 69 ? -13.875 5.291 44.083 1.00 87.75 69 LEU A CA 1
ATOM 504 C C . LEU A 1 69 ? -14.030 4.597 42.723 1.00 87.75 69 LEU A C 1
ATOM 506 O O . LEU A 1 69 ? -14.607 3.515 42.642 1.00 87.75 69 LEU A O 1
ATOM 510 N N . TYR A 1 70 ? -13.526 5.212 41.650 1.00 89.25 70 TYR A N 1
ATOM 511 C CA . TYR A 1 70 ? -13.508 4.578 40.335 1.00 89.25 70 TYR A CA 1
ATOM 512 C C . TYR A 1 70 ? -12.578 3.366 40.343 1.00 89.25 70 TYR A C 1
ATOM 514 O O . TYR A 1 70 ? -12.998 2.296 39.921 1.00 89.25 70 TYR A O 1
ATOM 522 N N . LEU A 1 71 ? -11.358 3.513 40.870 1.00 86.50 71 LEU A N 1
ATOM 523 C CA . LEU A 1 71 ? -10.350 2.449 40.902 1.00 86.50 71 LEU A CA 1
ATOM 524 C C . LEU A 1 71 ? -10.782 1.234 41.740 1.00 86.50 71 LEU A C 1
ATOM 526 O O . LEU A 1 71 ? -10.475 0.104 41.381 1.00 86.50 71 LEU A O 1
ATOM 530 N N . GLU A 1 72 ? -11.538 1.444 42.815 1.00 85.00 72 GLU A N 1
ATOM 531 C CA . GLU A 1 72 ? -12.096 0.354 43.624 1.00 85.00 72 GLU A CA 1
ATOM 532 C C . GLU A 1 72 ? -13.319 -0.311 42.964 1.00 85.00 72 GLU A C 1
ATOM 534 O O . GLU A 1 72 ? -13.603 -1.484 43.208 1.00 85.00 72 GLU A O 1
ATOM 539 N N . GLY A 1 73 ? -14.065 0.428 42.133 1.00 88.75 73 GLY A N 1
ATOM 540 C CA . GLY A 1 73 ? -15.341 -0.019 41.570 1.00 88.75 73 GLY A CA 1
ATOM 541 C C . GLY A 1 73 ? -15.291 -0.558 40.137 1.00 88.75 73 GLY A C 1
ATOM 542 O O . GLY A 1 73 ? -16.138 -1.379 39.778 1.00 88.75 73 GLY A O 1
ATOM 543 N N . TYR A 1 74 ? -14.342 -0.112 39.306 1.00 90.56 74 TYR A N 1
ATOM 544 C CA . TYR A 1 74 ? -14.376 -0.372 37.860 1.00 90.56 74 TYR A CA 1
ATOM 545 C C . TYR A 1 74 ? -14.202 -1.855 37.518 1.00 90.56 74 TYR A C 1
ATOM 547 O O . TYR A 1 74 ? -14.930 -2.360 36.668 1.00 90.56 74 TYR A O 1
ATOM 555 N N . GLU A 1 75 ? -13.332 -2.577 38.230 1.00 89.50 75 GLU A N 1
ATOM 556 C CA . GLU A 1 75 ? -13.126 -4.019 38.029 1.00 89.50 75 GLU A CA 1
ATOM 557 C C . GLU A 1 75 ? -14.413 -4.817 38.247 1.00 89.50 75 GLU A C 1
ATOM 559 O O . GLU A 1 75 ? -14.746 -5.721 37.482 1.00 89.50 75 GLU A O 1
ATOM 564 N N . LYS A 1 76 ? -15.213 -4.439 39.251 1.00 93.12 76 LYS A N 1
ATOM 565 C CA . LYS A 1 76 ? -16.511 -5.077 39.495 1.00 93.12 76 LYS A CA 1
ATOM 566 C C . LYS A 1 76 ? -17.480 -4.834 38.337 1.00 93.12 76 LYS A C 1
ATOM 568 O O . LYS A 1 76 ? -18.225 -5.741 37.959 1.00 93.12 76 LYS A O 1
ATOM 573 N N . VAL A 1 77 ? -17.489 -3.621 37.783 1.00 93.94 77 VAL A N 1
ATOM 574 C CA . VAL A 1 77 ? -18.320 -3.285 36.618 1.00 93.94 77 VAL A CA 1
ATOM 575 C C . VAL A 1 77 ? -17.864 -4.079 35.395 1.00 93.94 77 VAL A C 1
ATOM 577 O O . VAL A 1 77 ? -18.711 -4.668 34.730 1.00 93.94 77 VAL A O 1
ATOM 580 N N . LEU A 1 78 ? -16.555 -4.175 35.143 1.00 94.62 78 LEU A N 1
ATOM 581 C CA . LEU A 1 78 ? -15.998 -4.968 34.043 1.00 94.62 78 LEU A CA 1
ATOM 582 C C . LEU A 1 78 ? -16.305 -6.463 34.195 1.00 94.62 78 LEU A C 1
ATOM 584 O O . LEU A 1 78 ? -16.745 -7.092 33.236 1.00 94.62 78 LEU A O 1
ATOM 588 N N . GLY A 1 79 ? -16.158 -7.022 35.397 1.00 94.94 79 GLY A N 1
ATOM 589 C CA . GLY A 1 79 ? -16.510 -8.417 35.671 1.00 94.94 79 GLY A CA 1
ATOM 590 C C . GLY A 1 79 ? -18.004 -8.698 35.479 1.00 94.94 79 GLY A C 1
ATOM 591 O O . GLY A 1 79 ? -18.379 -9.718 34.905 1.00 94.94 79 GLY A O 1
ATOM 592 N N . THR A 1 80 ? -18.870 -7.765 35.888 1.00 95.62 80 THR A N 1
ATOM 593 C CA . THR A 1 80 ? -20.321 -7.873 35.654 1.00 95.62 80 THR A CA 1
ATOM 594 C C . THR A 1 80 ? -20.643 -7.793 34.162 1.00 95.62 80 THR A C 1
ATOM 596 O O . THR A 1 80 ? -21.380 -8.634 33.655 1.00 95.62 80 THR A O 1
ATOM 599 N N . PHE A 1 81 ? -20.036 -6.844 33.447 1.00 96.69 81 PHE A N 1
ATOM 600 C CA . PHE A 1 81 ? -20.174 -6.686 32.001 1.00 96.69 81 PHE A CA 1
ATOM 601 C C . PHE A 1 81 ? -19.774 -7.958 31.236 1.00 96.69 81 PHE A C 1
ATOM 603 O O . PHE A 1 81 ? -20.499 -8.399 30.349 1.00 96.69 81 PHE A O 1
ATOM 610 N N . GLN A 1 82 ? -18.669 -8.603 31.619 1.00 95.94 82 GLN A N 1
ATOM 611 C CA . GLN A 1 82 ? -18.210 -9.854 31.002 1.00 95.94 82 GLN A CA 1
ATOM 612 C C . GLN A 1 82 ? -19.170 -11.032 31.220 1.00 95.94 82 GLN A C 1
ATOM 614 O O . GLN A 1 82 ? -19.207 -11.941 30.395 1.00 95.94 82 GLN A O 1
ATOM 619 N N . SER A 1 83 ? -19.941 -11.028 32.313 1.00 96.69 83 SER A N 1
ATOM 620 C CA . SER A 1 83 ? -20.930 -12.079 32.602 1.00 96.69 83 SER A CA 1
ATOM 621 C C . SER A 1 83 ? -22.242 -11.942 31.824 1.00 96.69 83 SER A C 1
ATOM 623 O O . SER A 1 83 ? -23.030 -12.888 31.796 1.00 96.69 83 SER A O 1
ATOM 625 N N . TRP A 1 84 ? -22.487 -10.784 31.208 1.00 98.06 84 TRP A N 1
ATOM 626 C CA . TRP A 1 84 ? -23.668 -10.537 30.386 1.00 98.06 84 TRP A CA 1
ATOM 627 C C . TRP A 1 84 ? -23.548 -11.176 29.003 1.00 98.06 84 TRP A C 1
ATOM 629 O O . TRP A 1 84 ? -22.454 -11.436 28.502 1.00 98.06 84 TRP A O 1
ATOM 639 N N . THR A 1 85 ? -24.693 -11.397 28.363 1.00 98.06 85 THR A N 1
ATOM 640 C CA . THR A 1 85 ? -24.766 -11.825 26.962 1.00 98.06 85 THR A CA 1
ATOM 641 C C . THR A 1 85 ? -24.305 -10.716 26.011 1.00 98.06 85 THR A C 1
ATOM 643 O O . THR A 1 85 ? -24.340 -9.535 26.355 1.00 98.06 85 THR A O 1
ATOM 646 N N . GLU A 1 86 ? -23.934 -11.069 24.774 1.00 96.75 86 GLU A N 1
ATOM 647 C CA . GLU A 1 86 ? -23.529 -10.082 23.756 1.00 96.75 86 GLU A CA 1
ATOM 648 C C . GLU A 1 86 ? -24.599 -8.998 23.531 1.00 96.75 86 GLU A C 1
ATOM 650 O O . GLU A 1 86 ? -24.269 -7.825 23.383 1.00 96.75 86 GLU A O 1
ATOM 655 N N . GLN A 1 87 ? -25.889 -9.354 23.561 1.00 97.62 87 GLN A N 1
ATOM 656 C CA . GLN A 1 87 ? -26.978 -8.383 23.395 1.00 97.62 87 GLN A CA 1
ATOM 657 C C . GLN A 1 87 ? -27.066 -7.396 24.564 1.00 97.62 87 GLN A C 1
ATOM 659 O O . GLN A 1 87 ? -27.249 -6.201 24.348 1.00 97.62 87 GLN A O 1
ATOM 664 N N . GLU A 1 88 ? -26.910 -7.880 25.796 1.00 97.44 88 GLU A N 1
ATOM 665 C CA . GLU A 1 88 ? -26.912 -7.045 27.001 1.00 97.44 88 GLU A CA 1
ATOM 666 C C . GLU A 1 88 ? -25.675 -6.139 27.061 1.00 97.44 88 GLU A C 1
ATOM 668 O O . GLU A 1 88 ? -25.783 -4.969 27.426 1.00 97.44 88 GLU A O 1
ATOM 673 N N . GLN A 1 89 ? -24.510 -6.646 26.646 1.00 97.75 89 GLN A N 1
ATOM 674 C CA . GLN A 1 89 ? -23.295 -5.844 26.503 1.00 97.75 89 GLN A CA 1
ATOM 675 C C . GLN A 1 89 ? -23.496 -4.711 25.491 1.00 97.75 89 GLN A C 1
ATOM 677 O O . GLN A 1 89 ? -23.144 -3.565 25.776 1.00 97.75 89 GLN A O 1
ATOM 682 N N . MET A 1 90 ? -24.100 -5.010 24.337 1.00 97.12 90 MET A N 1
ATOM 683 C CA . MET A 1 90 ? -24.395 -4.013 23.306 1.00 97.12 90 MET A CA 1
ATOM 684 C C . MET A 1 90 ? -25.406 -2.960 23.785 1.00 97.12 90 MET A C 1
ATOM 686 O O . MET A 1 90 ? -25.117 -1.770 23.667 1.00 97.12 90 MET A O 1
ATOM 690 N N . ASP A 1 91 ? -26.531 -3.357 24.395 1.00 97.62 91 ASP A N 1
ATOM 691 C CA . ASP A 1 91 ? -27.519 -2.416 24.961 1.00 97.62 91 ASP A CA 1
ATOM 692 C C . ASP A 1 91 ? -26.894 -1.524 26.047 1.00 97.62 91 ASP A C 1
ATOM 694 O O . ASP A 1 91 ? -27.102 -0.307 26.057 1.00 97.62 91 ASP A O 1
ATOM 698 N N . PHE A 1 92 ? -26.064 -2.090 26.931 1.00 97.44 92 PHE A N 1
ATOM 699 C CA . PHE A 1 92 ? -25.349 -1.307 27.936 1.00 97.44 92 PHE A CA 1
ATOM 700 C C . PHE A 1 92 ? -24.389 -0.295 27.301 1.00 97.44 92 PHE A C 1
ATOM 702 O O . PHE A 1 92 ? -24.389 0.874 27.697 1.00 97.44 92 PHE A O 1
ATOM 709 N N . MET A 1 93 ? -23.594 -0.717 26.312 1.00 96.69 93 MET A N 1
ATOM 710 C CA . MET A 1 93 ? -22.663 0.164 25.605 1.00 96.69 93 MET A CA 1
ATOM 711 C C . MET A 1 93 ? -23.397 1.295 24.882 1.00 96.69 93 MET A C 1
ATOM 713 O O . MET A 1 93 ? -22.984 2.447 24.992 1.00 96.69 93 MET A O 1
ATOM 717 N N . GLU A 1 94 ? -24.517 1.015 24.212 1.00 96.75 94 GLU A N 1
ATOM 718 C CA . GLU A 1 94 ? -25.346 2.045 23.575 1.00 96.75 94 GLU A CA 1
ATOM 719 C C . GLU A 1 94 ? -25.864 3.065 24.595 1.00 96.75 94 GLU A C 1
ATOM 721 O O . GLU A 1 94 ? -25.713 4.276 24.403 1.00 96.75 94 GLU A O 1
ATOM 726 N N . ARG A 1 95 ? -26.407 2.596 25.725 1.00 96.81 95 ARG A N 1
ATOM 727 C CA . ARG A 1 95 ? -26.888 3.473 26.804 1.00 96.81 95 ARG A CA 1
ATOM 728 C C . ARG A 1 95 ? -25.768 4.282 27.447 1.00 96.81 95 ARG A C 1
ATOM 730 O O . ARG A 1 95 ? -26.011 5.415 27.867 1.00 96.81 95 ARG A O 1
ATOM 737 N N . ALA A 1 96 ? -24.566 3.720 27.555 1.00 95.88 96 ALA A N 1
ATOM 738 C CA . ALA A 1 96 ? -23.396 4.418 28.070 1.00 95.88 96 ALA A CA 1
ATOM 739 C C . ALA A 1 96 ? -22.947 5.520 27.101 1.00 95.88 96 ALA A C 1
ATOM 741 O O . ALA A 1 96 ? -22.794 6.668 27.517 1.00 95.88 96 ALA A O 1
ATOM 742 N N . LEU A 1 97 ? -22.822 5.204 25.807 1.00 96.75 97 LEU A N 1
ATOM 743 C CA . LEU A 1 97 ? -22.427 6.155 24.765 1.00 96.75 97 LEU A CA 1
ATOM 744 C C . LEU A 1 97 ? -23.431 7.310 24.630 1.00 96.75 97 LEU A C 1
ATOM 746 O O . LEU A 1 97 ? -23.022 8.462 24.524 1.00 96.75 97 LEU A O 1
ATOM 750 N N . GLN A 1 98 ? -24.737 7.046 24.732 1.00 97.12 98 GLN A N 1
ATOM 751 C CA . GLN A 1 98 ? -25.778 8.087 24.696 1.00 97.12 98 GLN A CA 1
ATOM 752 C C . GLN A 1 98 ? -25.677 9.117 25.834 1.00 97.12 98 GLN A C 1
ATOM 754 O O . GLN A 1 98 ? -26.244 10.204 25.732 1.00 97.12 98 GLN A O 1
ATOM 759 N N . ARG A 1 99 ? -24.976 8.793 26.927 1.00 97.19 99 ARG A N 1
ATOM 760 C CA . ARG A 1 99 ? -24.778 9.687 28.082 1.00 97.19 99 ARG A CA 1
ATOM 761 C C . ARG A 1 99 ? -23.461 10.458 28.027 1.00 97.19 99 ARG A C 1
ATOM 763 O O . ARG A 1 99 ? -23.209 11.282 28.903 1.00 97.19 99 ARG A O 1
ATOM 770 N N . MET A 1 100 ? -22.618 10.186 27.035 1.00 96.12 100 MET A N 1
ATOM 771 C CA . MET A 1 100 ? -21.320 10.830 26.876 1.00 96.12 100 MET A CA 1
ATOM 772 C C . MET A 1 100 ? -21.421 12.100 26.030 1.00 96.12 100 MET A C 1
ATOM 774 O O . MET A 1 100 ? -22.252 12.224 25.133 1.00 96.12 100 MET A O 1
ATOM 778 N N . GLY A 1 101 ? -20.542 13.062 26.305 1.00 96.88 101 GLY A N 1
ATOM 779 C CA . GLY A 1 101 ? -20.436 14.290 25.521 1.00 96.88 101 GLY A CA 1
ATOM 780 C C . GLY A 1 101 ? -19.726 14.082 24.180 1.00 96.88 101 GLY A C 1
ATOM 781 O O . GLY A 1 101 ? -18.962 13.135 23.997 1.00 96.88 101 GLY A O 1
ATOM 782 N N . HIS A 1 102 ? -19.895 15.034 23.255 1.00 95.00 102 HIS A N 1
ATOM 783 C CA . HIS A 1 102 ? -19.308 14.978 21.907 1.00 95.00 102 HIS A CA 1
ATOM 784 C C . HIS A 1 102 ? -17.780 14.768 21.909 1.00 95.00 102 HIS A C 1
ATOM 786 O O . HIS A 1 102 ? -17.251 14.028 21.084 1.00 95.00 102 HIS A O 1
ATOM 792 N N . TYR A 1 103 ? -17.056 15.386 22.849 1.00 95.00 103 TYR A N 1
ATOM 793 C CA . TYR A 1 103 ? -15.609 15.186 22.989 1.00 95.00 103 TYR A CA 1
ATOM 794 C C . TYR A 1 103 ? -15.252 13.739 23.371 1.00 95.00 103 TYR A C 1
ATOM 796 O O . TYR A 1 103 ? -14.367 13.142 22.764 1.00 95.00 103 TYR A O 1
ATOM 804 N N . GLN A 1 104 ? -15.968 13.160 24.341 1.00 95.81 104 GLN A N 1
ATOM 805 C CA . GLN A 1 104 ? -15.753 11.781 24.793 1.00 95.81 104 GLN A CA 1
ATOM 806 C C . GLN A 1 104 ? -16.088 10.782 23.684 1.00 95.81 104 GLN A C 1
ATOM 808 O O . GLN A 1 104 ? -15.322 9.854 23.446 1.00 95.81 104 GLN A O 1
ATOM 813 N N . LEU A 1 105 ? -17.184 11.015 22.958 1.00 96.75 105 LEU A N 1
ATOM 814 C CA . LEU A 1 105 ? -17.553 10.205 21.799 1.00 96.75 105 LEU A CA 1
ATOM 815 C C . LEU A 1 105 ? -16.488 10.270 20.700 1.00 96.75 105 LEU A C 1
ATOM 817 O O . LEU A 1 105 ? -16.113 9.231 20.170 1.00 96.75 105 LEU A O 1
ATOM 821 N N . GLY A 1 106 ? -15.938 11.453 20.409 1.00 95.56 106 GLY A N 1
ATOM 822 C CA . GLY A 1 106 ? -14.812 11.590 19.479 1.00 95.56 106 GLY A CA 1
ATOM 823 C C . GLY A 1 106 ? -13.543 10.867 19.951 1.00 95.56 106 GLY A C 1
ATOM 824 O O . GLY A 1 106 ? -12.804 10.317 19.134 1.00 95.56 106 GLY A O 1
ATOM 825 N N . HIS A 1 107 ? -13.297 10.826 21.264 1.00 93.38 107 HIS A N 1
ATOM 826 C CA . HIS A 1 107 ? -12.190 10.066 21.842 1.00 93.38 107 HIS A CA 1
ATOM 827 C C . HIS A 1 107 ? -12.389 8.551 21.684 1.00 93.38 107 HIS A C 1
ATOM 829 O O . HIS A 1 107 ? -11.492 7.864 21.200 1.00 93.38 107 HIS A O 1
ATOM 835 N N . ILE A 1 108 ? -13.577 8.042 22.026 1.00 95.56 108 ILE A N 1
ATOM 836 C CA . ILE A 1 108 ? -13.934 6.623 21.883 1.00 95.56 108 ILE A CA 1
ATOM 837 C C . ILE A 1 108 ? -13.898 6.194 20.421 1.00 95.56 108 ILE A C 1
ATOM 839 O O . ILE A 1 108 ? -13.358 5.144 20.101 1.00 95.56 108 ILE A O 1
ATOM 843 N N . ASP A 1 109 ? -14.424 7.011 19.519 1.00 94.12 109 ASP A N 1
ATOM 844 C CA . ASP A 1 109 ? -14.381 6.748 18.089 1.00 94.12 109 ASP A CA 1
ATOM 845 C C . ASP A 1 109 ? -12.933 6.590 17.582 1.00 94.12 109 ASP A C 1
ATOM 847 O O . ASP A 1 109 ? -12.614 5.604 16.915 1.00 94.12 109 ASP A O 1
ATOM 851 N N . ARG A 1 110 ? -12.019 7.492 17.969 1.00 93.31 110 ARG A N 1
ATOM 852 C CA . ARG A 1 110 ? -10.589 7.359 17.641 1.00 93.31 110 ARG A CA 1
ATOM 853 C C . ARG A 1 110 ? -9.967 6.099 18.246 1.00 93.31 110 ARG A C 1
ATOM 855 O O . ARG A 1 110 ? -9.108 5.501 17.607 1.00 93.31 110 ARG A O 1
ATOM 862 N N . PHE A 1 111 ? -10.398 5.704 19.442 1.00 91.88 111 PHE A N 1
ATOM 863 C CA . PHE A 1 111 ? -9.934 4.497 20.125 1.00 91.88 111 PHE A CA 1
ATOM 864 C C . PHE A 1 111 ? -10.443 3.203 19.461 1.00 91.88 111 PHE A C 1
ATOM 866 O O . PHE A 1 111 ? -9.683 2.253 19.301 1.00 91.88 111 PHE A O 1
ATOM 873 N N . ILE A 1 112 ? -11.703 3.172 19.014 1.00 93.44 112 ILE A N 1
ATOM 874 C CA . ILE A 1 112 ? -12.340 1.998 18.399 1.00 93.44 112 ILE A CA 1
ATOM 875 C C . ILE A 1 112 ? -11.882 1.792 16.951 1.00 93.44 112 ILE A C 1
ATOM 877 O O . ILE A 1 112 ? -11.662 0.654 16.537 1.00 93.44 112 ILE A O 1
ATOM 881 N N . ARG A 1 113 ? -11.726 2.865 16.159 1.00 89.38 113 ARG A N 1
ATOM 882 C CA . ARG A 1 113 ? -11.318 2.782 14.740 1.00 89.38 113 ARG A CA 1
ATOM 883 C C . ARG A 1 113 ? -10.153 1.812 14.471 1.00 89.38 113 ARG A C 1
ATOM 885 O O . ARG A 1 113 ? -10.325 0.977 13.584 1.00 89.38 113 ARG A O 1
ATOM 892 N N . PRO A 1 114 ? -9.010 1.852 15.187 1.00 87.38 114 PRO A N 1
ATOM 893 C CA . PRO A 1 114 ? -7.913 0.913 14.949 1.00 87.38 114 PRO A CA 1
ATOM 894 C C . PRO A 1 114 ? -8.263 -0.542 15.294 1.00 87.38 114 PRO A C 1
ATOM 896 O O . PRO A 1 114 ? -7.697 -1.444 14.688 1.00 87.38 114 PRO A O 1
ATOM 899 N N . MET A 1 115 ? -9.211 -0.794 16.205 1.00 89.00 115 MET A N 1
ATOM 900 C CA . MET A 1 115 ? -9.673 -2.152 16.532 1.00 89.00 115 MET A CA 1
ATOM 901 C C . MET A 1 115 ? -10.590 -2.738 15.450 1.00 89.00 115 MET A C 1
ATOM 903 O O . MET A 1 115 ? -10.702 -3.956 15.326 1.00 89.00 115 MET A O 1
ATOM 907 N N . LEU A 1 116 ? -11.251 -1.880 14.666 1.00 88.88 116 LEU A N 1
ATOM 908 C CA . LEU A 1 116 ? -12.168 -2.283 13.593 1.00 88.88 116 LEU A CA 1
ATOM 909 C C . LEU A 1 116 ? -11.519 -2.292 12.206 1.00 88.88 116 LEU A C 1
ATOM 911 O O . LEU A 1 116 ? -12.081 -2.844 11.259 1.00 88.88 116 LEU A O 1
ATOM 915 N N . GLN A 1 117 ? -10.356 -1.665 12.059 1.00 89.94 117 GLN A N 1
ATOM 916 C CA . GLN A 1 117 ? -9.626 -1.616 10.801 1.00 89.94 117 GLN A CA 1
ATOM 917 C C . GLN A 1 117 ? -8.605 -2.744 10.734 1.00 89.94 117 GLN A C 1
ATOM 919 O O . GLN A 1 117 ? -7.932 -3.068 11.708 1.00 89.94 117 GLN A O 1
ATOM 924 N N . ARG A 1 118 ? -8.460 -3.335 9.548 1.00 89.00 118 ARG A N 1
ATOM 925 C CA . ARG A 1 118 ? -7.457 -4.366 9.299 1.00 89.00 118 ARG A CA 1
ATOM 926 C C . ARG A 1 118 ? -6.577 -3.959 8.134 1.00 89.00 118 ARG A C 1
ATOM 928 O O . ARG A 1 118 ? -7.073 -3.688 7.042 1.00 89.00 118 ARG A O 1
ATOM 935 N N . ASP A 1 119 ? -5.267 -3.963 8.355 1.00 91.38 119 ASP A N 1
ATOM 936 C CA . ASP A 1 119 ? -4.299 -3.792 7.274 1.00 91.38 119 ASP A CA 1
ATOM 937 C C . ASP A 1 119 ? -4.217 -5.085 6.455 1.00 91.38 119 ASP A C 1
ATOM 939 O O . ASP A 1 119 ? -3.435 -5.987 6.757 1.00 91.38 119 ASP A O 1
ATOM 943 N N . PHE A 1 120 ? -5.055 -5.198 5.425 1.00 92.00 120 PHE A N 1
ATOM 944 C CA . PHE A 1 120 ? -5.072 -6.375 4.560 1.00 92.00 120 PHE A CA 1
ATOM 945 C C . PHE A 1 120 ? -3.725 -6.621 3.878 1.00 92.00 120 PHE A C 1
ATOM 947 O O . PHE A 1 120 ? -3.317 -7.768 3.752 1.00 92.00 120 PHE A O 1
ATOM 954 N N . ILE A 1 121 ? -3.015 -5.576 3.457 1.00 93.75 121 ILE A N 1
ATOM 955 C CA . ILE A 1 121 ? -1.781 -5.735 2.680 1.00 93.75 121 ILE A CA 1
ATOM 956 C C . ILE A 1 121 ? -0.663 -6.303 3.549 1.00 93.75 121 ILE A C 1
ATOM 958 O O . ILE A 1 121 ? 0.022 -7.221 3.106 1.00 93.75 121 ILE A O 1
ATOM 962 N N . SER A 1 122 ? -0.522 -5.830 4.790 1.00 90.06 122 SER A N 1
ATOM 963 C CA . SER A 1 122 ? 0.498 -6.359 5.708 1.00 90.06 122 SER A CA 1
ATOM 964 C C . SER A 1 122 ? 0.153 -7.741 6.279 1.00 90.06 122 SER A C 1
ATOM 966 O O . SER A 1 122 ? 1.054 -8.458 6.704 1.00 90.06 122 SER A O 1
ATOM 968 N N . HIS A 1 123 ? -1.127 -8.137 6.301 1.00 90.62 123 HIS A N 1
ATOM 969 C CA . HIS A 1 123 ? -1.562 -9.423 6.871 1.00 90.62 123 HIS A CA 1
ATOM 970 C C . HIS A 1 123 ? -1.792 -10.532 5.834 1.00 90.62 123 HIS A C 1
ATOM 972 O O . HIS A 1 123 ? -1.953 -11.694 6.212 1.00 90.62 123 HIS A O 1
ATOM 978 N N . LEU A 1 124 ? -1.851 -10.205 4.543 1.00 92.69 124 LEU A N 1
ATOM 979 C CA . LEU A 1 124 ? -2.021 -11.192 3.481 1.00 92.69 124 LEU A CA 1
ATOM 980 C C . LEU A 1 124 ? -0.669 -11.752 3.009 1.00 92.69 124 LEU A C 1
ATOM 982 O O . LEU A 1 124 ? 0.339 -11.046 3.014 1.00 92.69 124 LEU A O 1
ATOM 986 N N . PRO A 1 125 ? -0.639 -13.000 2.504 1.00 93.56 125 PRO A N 1
ATOM 987 C CA . PRO A 1 125 ? 0.488 -13.501 1.727 1.00 93.56 125 PRO A CA 1
ATOM 988 C C . PRO A 1 125 ? 0.855 -12.539 0.592 1.00 93.56 125 PRO A C 1
ATOM 990 O O . PRO A 1 125 ? -0.025 -12.017 -0.100 1.00 93.56 125 PRO A O 1
ATOM 993 N N . SER A 1 126 ? 2.155 -12.363 0.348 1.00 88.44 126 SER A N 1
ATOM 994 C CA . SER A 1 126 ? 2.687 -11.367 -0.596 1.00 88.44 126 SER A CA 1
ATOM 995 C C . SER A 1 126 ? 2.062 -11.439 -1.993 1.00 88.44 126 SER A C 1
ATOM 997 O O . SER A 1 126 ? 1.750 -10.408 -2.578 1.00 88.44 126 SER A O 1
ATOM 999 N N . GLN A 1 127 ? 1.793 -12.646 -2.500 1.00 92.06 127 GLN A N 1
ATOM 1000 C CA . GLN A 1 127 ? 1.155 -12.859 -3.805 1.00 92.06 127 GLN A CA 1
ATOM 1001 C C . GLN A 1 127 ? -0.284 -12.323 -3.867 1.00 92.06 127 GLN A C 1
ATOM 1003 O O . GLN A 1 127 ? -0.716 -11.811 -4.899 1.00 92.06 127 GLN A O 1
ATOM 1008 N N . LEU A 1 128 ? -1.041 -12.429 -2.771 1.00 95.38 128 LEU A N 1
ATOM 1009 C CA . LEU A 1 128 ? -2.407 -11.909 -2.698 1.00 95.38 128 LEU A CA 1
ATOM 1010 C C . LEU A 1 128 ? -2.404 -10.389 -2.558 1.00 95.38 128 LEU A C 1
ATOM 1012 O O . LEU A 1 128 ? -3.155 -9.716 -3.260 1.00 95.38 128 LEU A O 1
ATOM 1016 N N . ALA A 1 129 ? -1.516 -9.850 -1.721 1.00 95.50 129 ALA A N 1
ATOM 1017 C CA . ALA A 1 129 ? -1.336 -8.410 -1.581 1.00 95.50 129 ALA A CA 1
ATOM 1018 C C . ALA A 1 129 ? -0.934 -7.760 -2.921 1.00 95.50 129 ALA A C 1
ATOM 1020 O O . ALA A 1 129 ? -1.544 -6.783 -3.357 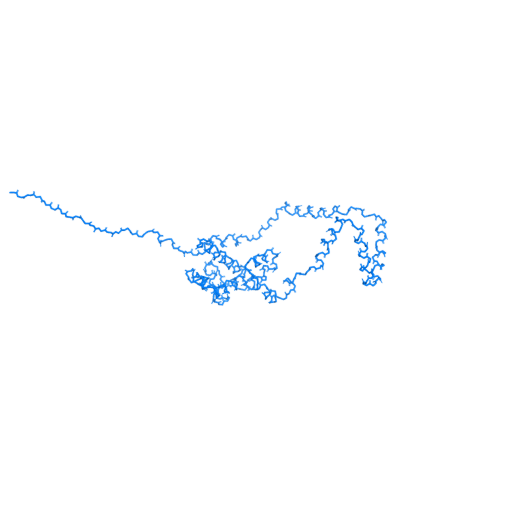1.00 95.50 129 ALA A O 1
ATOM 1021 N N . GLU A 1 130 ? 0.015 -8.365 -3.639 1.00 95.00 130 GLU A N 1
ATOM 1022 C CA . GLU A 1 130 ? 0.412 -7.956 -4.989 1.00 95.00 130 GLU A CA 1
ATOM 1023 C C . GLU A 1 130 ? -0.762 -8.019 -5.981 1.00 95.00 130 GLU A C 1
ATOM 1025 O O . GLU A 1 130 ? -0.953 -7.101 -6.784 1.00 95.00 130 GLU A O 1
ATOM 1030 N N . ASN A 1 131 ? -1.574 -9.079 -5.922 1.00 95.12 131 ASN A N 1
ATOM 1031 C CA . ASN A 1 131 ? -2.747 -9.237 -6.781 1.00 95.12 131 ASN A CA 1
ATOM 1032 C C . ASN A 1 131 ? -3.851 -8.219 -6.508 1.00 95.12 131 ASN A C 1
ATOM 1034 O O . ASN A 1 131 ? -4.579 -7.888 -7.434 1.00 95.12 131 ASN A O 1
ATOM 1038 N N . ILE A 1 132 ? -3.984 -7.702 -5.291 1.00 95.62 132 ILE A N 1
ATOM 1039 C CA . ILE A 1 132 ? -4.908 -6.598 -5.011 1.00 95.62 132 ILE A CA 1
ATOM 1040 C C . ILE A 1 132 ? -4.342 -5.309 -5.615 1.00 95.62 132 ILE A C 1
ATOM 1042 O O . ILE A 1 132 ? -4.998 -4.628 -6.406 1.00 95.62 132 ILE A O 1
ATOM 1046 N N . LEU A 1 133 ? -3.082 -5.008 -5.299 1.00 95.88 133 LEU A N 1
ATOM 1047 C CA . LEU A 1 133 ? -2.448 -3.739 -5.647 1.00 95.88 133 LEU A CA 1
ATOM 1048 C C . LEU A 1 133 ? -2.174 -3.583 -7.151 1.00 95.88 133 LEU A C 1
ATOM 1050 O O . LEU A 1 133 ? -2.159 -2.468 -7.658 1.00 95.88 133 LEU A O 1
ATOM 1054 N N . ARG A 1 134 ? -2.028 -4.667 -7.924 1.00 95.06 134 ARG A N 1
ATOM 1055 C CA . ARG A 1 134 ? -1.842 -4.579 -9.390 1.00 95.06 134 ARG A CA 1
ATOM 1056 C C . ARG A 1 134 ? -3.015 -3.928 -10.137 1.00 95.06 134 ARG A C 1
ATOM 1058 O O . ARG A 1 134 ? -2.864 -3.578 -11.310 1.00 95.06 134 ARG A O 1
ATOM 1065 N N . HIS A 1 135 ? -4.193 -3.853 -9.516 1.00 94.12 135 HIS A N 1
ATOM 1066 C CA . HIS A 1 135 ? -5.395 -3.283 -10.126 1.00 94.12 135 HIS A CA 1
ATOM 1067 C C . HIS A 1 135 ? -5.535 -1.780 -9.885 1.00 94.12 135 HIS A C 1
ATOM 1069 O O . HIS A 1 135 ? -6.405 -1.162 -10.495 1.00 94.12 135 HIS A O 1
ATOM 1075 N N . THR A 1 136 ? -4.672 -1.178 -9.067 1.00 94.62 136 THR A N 1
ATOM 1076 C CA . THR A 1 136 ? -4.719 0.260 -8.812 1.00 94.62 136 THR A CA 1
ATOM 1077 C C . THR A 1 136 ? -4.247 1.062 -10.027 1.00 94.62 136 THR A C 1
ATOM 1079 O O . THR A 1 136 ? -3.482 0.589 -10.880 1.00 94.62 136 THR A O 1
ATOM 1082 N N . ASP A 1 137 ? -4.717 2.300 -10.123 1.00 94.88 137 ASP A N 1
ATOM 1083 C CA . ASP A 1 137 ? -4.163 3.287 -11.039 1.00 94.88 137 ASP A CA 1
ATOM 1084 C C . ASP A 1 137 ? -2.860 3.869 -10.464 1.00 94.88 137 ASP A C 1
ATOM 1086 O O . ASP A 1 137 ? -2.427 3.538 -9.357 1.00 94.88 137 ASP A O 1
ATOM 1090 N N . ALA A 1 138 ? -2.205 4.738 -11.227 1.00 94.81 138 ALA A N 1
ATOM 1091 C CA . ALA A 1 138 ? -0.936 5.317 -10.810 1.00 94.81 138 ALA A CA 1
ATOM 1092 C C . ALA A 1 138 ? -1.050 6.193 -9.559 1.00 94.81 138 ALA A C 1
ATOM 1094 O O . ALA A 1 138 ? -0.133 6.216 -8.738 1.00 94.81 138 ALA A O 1
ATOM 1095 N N . ARG A 1 139 ? -2.161 6.926 -9.415 1.00 94.94 139 ARG A N 1
ATOM 1096 C CA . ARG A 1 139 ? -2.367 7.816 -8.274 1.00 94.94 139 ARG A CA 1
ATOM 1097 C C . ARG A 1 139 ? -2.574 7.009 -6.999 1.00 94.94 139 ARG A C 1
ATOM 1099 O O . ARG A 1 139 ? -1.931 7.305 -5.995 1.00 94.94 139 ARG A O 1
ATOM 1106 N N . SER A 1 140 ? -3.406 5.971 -7.037 1.00 96.50 140 SER A N 1
ATOM 1107 C CA . SER A 1 140 ? -3.561 5.071 -5.898 1.00 96.50 140 SER A CA 1
ATOM 1108 C C . SER A 1 140 ? -2.285 4.284 -5.619 1.00 96.50 140 SER A C 1
ATOM 1110 O O . SER A 1 140 ? -1.947 4.119 -4.452 1.00 96.50 140 SER A O 1
ATOM 1112 N N . LEU A 1 141 ? -1.525 3.868 -6.639 1.00 95.94 141 LEU A N 1
ATOM 1113 C CA . LEU A 1 141 ? -0.240 3.189 -6.432 1.00 95.94 141 LEU A CA 1
ATOM 1114 C C . LEU A 1 141 ? 0.767 4.099 -5.707 1.00 95.94 141 LEU A C 1
ATOM 1116 O O . LEU A 1 141 ? 1.424 3.660 -4.770 1.00 95.94 141 LEU A O 1
ATOM 1120 N N . ALA A 1 142 ? 0.822 5.383 -6.075 1.00 95.56 142 ALA A N 1
ATOM 1121 C CA . ALA A 1 142 ? 1.612 6.394 -5.374 1.00 95.56 142 ALA A CA 1
ATOM 1122 C C . ALA A 1 142 ? 1.171 6.583 -3.915 1.00 95.56 142 ALA A C 1
ATOM 1124 O O . ALA A 1 142 ? 2.009 6.682 -3.024 1.00 95.56 142 ALA A O 1
ATOM 1125 N N . ALA A 1 143 ? -0.140 6.610 -3.661 1.00 96.00 143 ALA A N 1
ATOM 1126 C CA . ALA A 1 143 ? -0.666 6.690 -2.302 1.00 96.00 143 ALA A CA 1
ATOM 1127 C C . ALA A 1 143 ? -0.290 5.446 -1.477 1.00 96.00 143 ALA A C 1
ATOM 1129 O O . ALA A 1 143 ? 0.104 5.583 -0.324 1.00 96.00 143 ALA A O 1
ATOM 1130 N N . CYS A 1 144 ? -0.332 4.251 -2.077 1.00 95.69 144 CYS A N 1
ATOM 1131 C CA . CYS A 1 144 ? 0.048 2.993 -1.429 1.00 95.69 144 CYS A CA 1
ATOM 1132 C C . CYS A 1 144 ? 1.511 2.995 -0.946 1.00 95.69 144 CYS A C 1
ATOM 1134 O O . CYS A 1 144 ? 1.794 2.486 0.134 1.00 95.69 144 CYS A O 1
ATOM 1136 N N . GLU A 1 145 ? 2.443 3.600 -1.693 1.00 94.12 145 GLU A N 1
ATOM 1137 C CA . GLU A 1 145 ? 3.853 3.744 -1.270 1.00 94.12 145 GLU A CA 1
ATOM 1138 C C . GLU A 1 145 ? 4.040 4.618 -0.023 1.00 94.12 145 GLU A C 1
ATOM 1140 O O . GLU A 1 145 ? 5.049 4.485 0.683 1.00 94.12 145 GLU A O 1
ATOM 1145 N N . ALA A 1 146 ? 3.105 5.540 0.212 1.00 94.31 146 ALA A N 1
ATOM 1146 C CA . ALA A 1 146 ? 3.127 6.484 1.322 1.00 94.31 146 ALA A CA 1
ATOM 1147 C C . ALA A 1 146 ? 2.420 5.949 2.579 1.00 94.31 146 ALA A C 1
ATOM 1149 O O . ALA A 1 146 ? 2.526 6.572 3.629 1.00 94.31 146 ALA A O 1
ATOM 1150 N N . VAL A 1 147 ? 1.731 4.801 2.494 1.00 94.19 147 VAL A N 1
ATOM 1151 C CA . VAL A 1 147 ? 1.030 4.195 3.641 1.00 94.19 147 VAL A CA 1
ATOM 1152 C C . VAL A 1 147 ? 2.022 3.700 4.693 1.00 94.19 147 VAL A C 1
ATOM 1154 O O . VAL A 1 147 ? 1.908 4.051 5.863 1.00 94.19 147 VAL A O 1
ATOM 1157 N N . SER A 1 148 ? 2.987 2.866 4.295 1.00 93.88 148 SER A N 1
ATOM 1158 C CA . SER A 1 148 ? 4.023 2.332 5.189 1.00 93.88 148 SER A CA 1
ATOM 1159 C C . SER A 1 148 ? 5.189 1.718 4.408 1.00 93.88 148 SER A C 1
ATOM 1161 O O . SER A 1 148 ? 5.108 1.492 3.196 1.00 93.88 148 SER A O 1
ATOM 1163 N N . THR A 1 149 ? 6.281 1.399 5.109 1.00 92.56 149 THR A N 1
ATOM 1164 C CA . THR A 1 149 ? 7.416 0.648 4.547 1.00 92.56 149 THR A CA 1
ATOM 1165 C C . THR A 1 149 ? 6.998 -0.750 4.089 1.00 92.56 149 THR A C 1
ATOM 1167 O O . THR A 1 149 ? 7.381 -1.170 3.002 1.00 92.56 149 THR A O 1
ATOM 1170 N N . SER A 1 150 ? 6.146 -1.436 4.860 1.00 93.12 150 SER A N 1
ATOM 1171 C CA . SER A 1 150 ? 5.580 -2.747 4.506 1.00 93.12 150 SER A CA 1
ATOM 1172 C C . SER A 1 150 ? 4.858 -2.702 3.157 1.00 93.12 150 SER A C 1
ATOM 1174 O O . SER A 1 150 ? 5.167 -3.480 2.253 1.00 93.12 150 SER A O 1
ATOM 1176 N N . TRP A 1 151 ? 3.966 -1.723 2.973 1.00 96.06 151 TRP A N 1
ATOM 1177 C CA . TRP A 1 151 ? 3.248 -1.547 1.713 1.00 96.06 151 TRP A CA 1
ATOM 1178 C C . TRP A 1 151 ? 4.215 -1.289 0.562 1.00 96.06 151 TRP A C 1
ATOM 1180 O O . TRP A 1 151 ? 4.185 -2.002 -0.441 1.00 96.06 151 TRP A O 1
ATOM 1190 N N . ARG A 1 152 ? 5.138 -0.334 0.721 1.00 95.62 152 ARG A N 1
ATOM 1191 C CA . ARG A 1 152 ? 6.156 -0.035 -0.295 1.00 95.62 152 ARG A CA 1
ATOM 1192 C C . ARG A 1 152 ? 6.964 -1.273 -0.695 1.00 95.62 152 ARG A C 1
ATOM 1194 O O . ARG A 1 152 ? 7.204 -1.480 -1.883 1.00 95.62 152 ARG A O 1
ATOM 1201 N N . ASN A 1 153 ? 7.311 -2.132 0.261 1.00 95.00 153 ASN A N 1
ATOM 1202 C CA . ASN A 1 153 ? 8.039 -3.372 -0.002 1.00 95.00 153 ASN A CA 1
ATOM 1203 C C . ASN A 1 153 ? 7.221 -4.337 -0.866 1.00 95.00 153 ASN A C 1
ATOM 1205 O O . ASN A 1 153 ? 7.758 -4.899 -1.820 1.00 95.00 153 ASN A O 1
ATOM 1209 N N . VAL A 1 154 ? 5.919 -4.487 -0.600 1.00 96.06 154 VAL A N 1
ATOM 1210 C CA . VAL A 1 154 ? 5.022 -5.297 -1.445 1.00 96.06 154 VAL A CA 1
ATOM 1211 C C . VAL A 1 154 ? 4.984 -4.752 -2.877 1.00 96.06 154 VAL A C 1
ATOM 1213 O O . VAL A 1 154 ? 5.108 -5.519 -3.835 1.00 96.06 154 VAL A O 1
ATOM 1216 N N . LEU A 1 155 ? 4.885 -3.428 -3.044 1.00 96.56 155 LEU A N 1
ATOM 1217 C CA . LEU A 1 155 ? 4.903 -2.778 -4.360 1.00 96.56 155 LEU A CA 1
ATOM 1218 C C . LEU A 1 155 ? 6.225 -3.029 -5.106 1.00 96.56 155 LEU A C 1
ATOM 1220 O O . LEU A 1 155 ? 6.219 -3.284 -6.317 1.00 96.56 155 LEU A O 1
ATOM 1224 N N . ALA A 1 156 ? 7.350 -2.935 -4.394 1.00 96.06 156 ALA A N 1
ATOM 1225 C CA . ALA A 1 156 ? 8.691 -3.101 -4.939 1.00 96.06 156 ALA A CA 1
ATOM 1226 C C . ALA A 1 156 ? 8.965 -4.551 -5.362 1.00 96.06 156 ALA A C 1
ATOM 1228 O O . ALA A 1 156 ? 9.340 -4.793 -6.513 1.00 96.06 156 ALA A O 1
ATOM 1229 N N . VAL A 1 157 ? 8.688 -5.519 -4.482 1.00 95.00 157 VAL A N 1
ATOM 1230 C CA . VAL A 1 157 ? 8.817 -6.961 -4.759 1.00 95.00 157 VAL A CA 1
ATOM 1231 C C . VAL A 1 157 ? 7.922 -7.374 -5.932 1.00 95.00 157 VAL A C 1
ATOM 1233 O O . VAL A 1 157 ? 8.356 -8.099 -6.832 1.00 95.00 157 VAL A O 1
ATOM 1236 N N . GLY A 1 158 ? 6.690 -6.859 -5.971 1.00 95.12 158 GLY A N 1
ATOM 1237 C CA . GLY A 1 158 ? 5.735 -7.125 -7.046 1.00 95.12 158 GLY A CA 1
ATOM 1238 C C . GLY A 1 158 ? 6.037 -6.415 -8.371 1.00 95.12 158 GLY A C 1
ATOM 1239 O O . GLY A 1 158 ? 5.382 -6.698 -9.381 1.00 95.12 158 GLY A O 1
ATOM 1240 N N . GLN A 1 159 ? 7.020 -5.505 -8.394 1.00 95.88 159 GLN A N 1
ATOM 1241 C CA . GLN A 1 159 ? 7.364 -4.657 -9.542 1.00 95.88 159 GLN A CA 1
ATOM 1242 C C . GLN A 1 159 ? 6.140 -3.921 -10.114 1.00 95.88 159 GLN A C 1
ATOM 1244 O O . GLN A 1 159 ? 5.942 -3.857 -11.332 1.00 95.88 159 GLN A O 1
ATOM 1249 N N . LEU A 1 160 ? 5.281 -3.381 -9.245 1.00 97.06 160 LEU A N 1
ATOM 1250 C CA . LEU A 1 160 ? 3.971 -2.879 -9.672 1.00 97.06 160 LEU A CA 1
ATOM 1251 C C . LEU A 1 160 ? 4.058 -1.668 -10.611 1.00 97.06 160 LEU A C 1
ATOM 1253 O O . LEU A 1 160 ? 3.297 -1.605 -11.574 1.00 97.06 160 LEU A O 1
ATOM 1257 N N . TRP A 1 161 ? 5.042 -0.779 -10.431 1.00 96.94 161 TRP A N 1
ATOM 1258 C CA . TRP A 1 161 ? 5.308 0.314 -11.379 1.00 96.94 161 TRP A CA 1
ATOM 1259 C C . TRP A 1 161 ? 5.655 -0.186 -12.773 1.00 96.94 161 TRP A C 1
ATOM 1261 O O . TRP A 1 161 ? 5.103 0.290 -13.764 1.00 96.94 161 TRP A O 1
ATOM 1271 N N . ARG A 1 162 ? 6.517 -1.200 -12.860 1.00 96.00 162 ARG A N 1
ATOM 1272 C CA . ARG A 1 162 ? 6.866 -1.819 -14.135 1.00 96.00 162 ARG A CA 1
ATOM 1273 C C . ARG A 1 162 ? 5.631 -2.407 -14.811 1.00 96.00 162 ARG A C 1
ATOM 1275 O O . ARG A 1 162 ? 5.403 -2.140 -15.986 1.00 96.00 162 ARG A O 1
ATOM 1282 N N . LYS A 1 163 ? 4.822 -3.172 -14.072 1.00 95.88 163 LYS A N 1
ATOM 1283 C CA . LYS A 1 163 ? 3.596 -3.798 -14.592 1.00 95.88 163 LYS A CA 1
ATOM 1284 C C . LYS A 1 163 ? 2.569 -2.770 -15.057 1.00 95.88 163 LYS A C 1
ATOM 1286 O O . LYS A 1 163 ? 1.902 -2.991 -16.065 1.00 95.88 163 LYS A O 1
ATOM 1291 N N . LEU A 1 164 ? 2.451 -1.652 -14.341 1.00 96.31 164 LEU A N 1
ATOM 1292 C CA . LEU A 1 164 ? 1.602 -0.530 -14.724 1.00 96.31 164 LEU A CA 1
ATOM 1293 C C . LEU A 1 164 ? 2.054 0.070 -16.062 1.00 96.31 164 LEU A C 1
ATOM 1295 O O . LEU A 1 164 ? 1.240 0.207 -16.975 1.00 96.31 164 LEU A O 1
ATOM 1299 N N . ILE A 1 165 ? 3.350 0.363 -16.204 1.00 95.25 165 ILE A N 1
ATOM 1300 C CA . ILE A 1 165 ? 3.921 0.882 -17.455 1.00 95.25 165 ILE A CA 1
ATOM 1301 C C . ILE A 1 165 ? 3.734 -0.136 -18.587 1.00 95.25 165 ILE A C 1
ATOM 1303 O O . ILE A 1 165 ? 3.283 0.219 -19.670 1.00 95.25 165 ILE A O 1
ATOM 1307 N N . GLU A 1 166 ? 4.032 -1.411 -18.343 1.00 95.00 166 GLU A N 1
ATOM 1308 C CA . GLU A 1 166 ? 3.888 -2.501 -19.312 1.00 95.00 166 GLU A CA 1
ATOM 1309 C C . GLU A 1 166 ? 2.445 -2.632 -19.819 1.00 95.00 166 GLU A C 1
ATOM 1311 O O . GLU A 1 166 ? 2.218 -2.747 -21.026 1.00 95.00 166 GLU A O 1
ATOM 1316 N N . ARG A 1 167 ? 1.461 -2.557 -18.913 1.00 95.00 167 ARG A N 1
ATOM 1317 C CA . ARG A 1 167 ? 0.032 -2.537 -19.252 1.00 95.00 167 ARG A CA 1
ATOM 1318 C C . ARG A 1 167 ? -0.303 -1.355 -20.160 1.00 95.00 167 ARG A C 1
ATOM 1320 O O . ARG A 1 167 ? -0.951 -1.557 -21.184 1.00 95.00 167 ARG A O 1
ATOM 1327 N N . ASN A 1 168 ? 0.166 -0.156 -19.823 1.00 94.25 168 ASN A N 1
ATOM 1328 C CA . ASN A 1 168 ? -0.116 1.045 -20.608 1.00 94.25 168 ASN A CA 1
ATOM 1329 C C . ASN A 1 168 ? 0.556 1.001 -21.990 1.00 94.25 168 ASN A C 1
ATOM 1331 O O . ASN A 1 168 ? -0.087 1.304 -22.985 1.00 94.25 168 ASN A O 1
ATOM 1335 N N . VAL A 1 169 ? 1.803 0.527 -22.088 1.00 94.31 169 VAL A N 1
ATOM 1336 C CA . VAL A 1 169 ? 2.511 0.344 -23.373 1.00 94.31 169 VAL A CA 1
ATOM 1337 C C . VAL A 1 169 ? 1.802 -0.672 -24.279 1.00 94.31 169 VAL A C 1
ATOM 1339 O O . VAL A 1 169 ? 1.807 -0.529 -25.505 1.00 94.31 169 VAL A O 1
ATOM 1342 N N . ARG A 1 170 ? 1.177 -1.707 -23.703 1.00 93.75 170 ARG A N 1
ATOM 1343 C CA . ARG A 1 170 ? 0.362 -2.660 -24.472 1.00 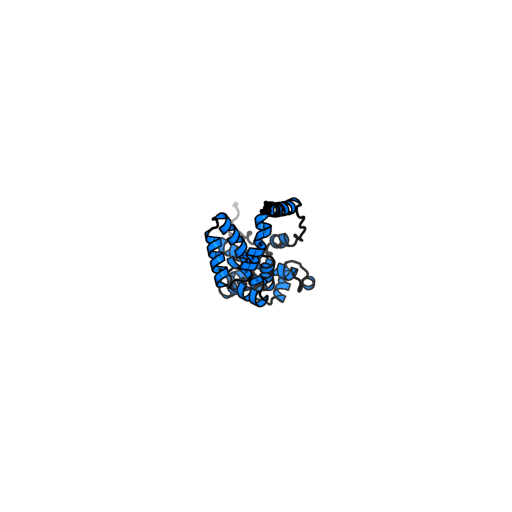93.75 170 ARG A CA 1
ATOM 1344 C C . ARG A 1 170 ? -0.956 -2.051 -24.941 1.00 93.75 170 ARG A C 1
ATOM 1346 O O . ARG A 1 170 ? -1.346 -2.315 -26.075 1.00 93.75 170 ARG A O 1
ATOM 1353 N N . ALA A 1 171 ? -1.618 -1.267 -24.096 1.00 94.38 171 ALA A N 1
ATOM 1354 C CA . ALA A 1 171 ? -2.953 -0.741 -24.366 1.00 94.38 171 ALA A CA 1
ATOM 1355 C C . ALA A 1 171 ? -2.963 0.522 -25.246 1.00 94.38 171 ALA A C 1
ATOM 1357 O O . ALA A 1 171 ? -3.873 0.681 -26.053 1.00 94.38 171 ALA A O 1
ATOM 1358 N N . ASP A 1 172 ? -1.967 1.401 -25.116 1.00 93.94 172 ASP A N 1
ATOM 1359 C CA . ASP A 1 172 ? -1.965 2.739 -25.714 1.00 93.94 172 ASP A CA 1
ATOM 1360 C C . ASP A 1 172 ? -0.822 2.913 -26.735 1.00 93.94 172 ASP A C 1
ATOM 1362 O O . ASP A 1 172 ? 0.359 2.673 -26.455 1.00 93.94 172 ASP A O 1
ATOM 1366 N N . ASN A 1 173 ? -1.179 3.358 -27.944 1.00 92.12 173 ASN A N 1
ATOM 1367 C CA . ASN A 1 173 ? -0.243 3.603 -29.041 1.00 92.12 173 ASN A CA 1
ATOM 1368 C C . ASN A 1 173 ? 0.754 4.730 -28.738 1.00 92.12 173 ASN A C 1
ATOM 1370 O O . ASN A 1 173 ? 1.902 4.654 -29.180 1.00 92.12 173 ASN A O 1
ATOM 1374 N N . LEU A 1 174 ? 0.355 5.749 -27.971 1.00 90.81 174 LEU A N 1
ATOM 1375 C CA . LEU A 1 174 ? 1.245 6.837 -27.569 1.00 90.81 174 LEU A CA 1
ATOM 1376 C C . LEU A 1 174 ? 2.324 6.327 -26.616 1.00 90.81 174 LEU A C 1
ATOM 1378 O O . LEU A 1 174 ? 3.510 6.580 -26.832 1.00 90.81 174 LEU A O 1
ATOM 1382 N N . TRP A 1 175 ? 1.935 5.534 -25.616 1.00 93.81 175 TRP A N 1
ATOM 1383 C CA . TRP A 1 175 ? 2.878 4.887 -24.700 1.00 93.81 175 TRP A CA 1
ATOM 1384 C C . TRP A 1 175 ? 3.844 3.974 -25.451 1.00 93.81 175 TRP A C 1
ATOM 1386 O O . TRP A 1 175 ? 5.047 3.978 -25.181 1.00 93.81 175 TRP A O 1
ATOM 1396 N N . ARG A 1 176 ? 3.338 3.226 -26.436 1.00 91.94 176 ARG A N 1
ATOM 1397 C CA . ARG A 1 176 ? 4.157 2.369 -27.294 1.00 91.94 176 ARG A CA 1
ATOM 1398 C C . ARG A 1 176 ? 5.181 3.161 -28.094 1.00 91.94 176 ARG A C 1
ATOM 1400 O O . ARG A 1 176 ? 6.375 2.893 -27.957 1.00 91.94 176 ARG A O 1
ATOM 1407 N N . GLY A 1 177 ? 4.738 4.162 -28.852 1.00 90.31 177 GLY A N 1
ATOM 1408 C CA . GLY A 1 177 ? 5.621 5.000 -29.661 1.00 90.31 177 GLY A CA 1
ATOM 1409 C C . GLY A 1 177 ? 6.653 5.749 -28.815 1.00 90.31 177 GLY A C 1
ATOM 1410 O O . GLY A 1 177 ? 7.825 5.825 -29.189 1.00 90.31 177 GLY A O 1
ATOM 1411 N N . LEU A 1 178 ? 6.257 6.239 -27.635 1.00 90.19 178 LEU A N 1
ATOM 1412 C CA . LEU A 1 178 ? 7.170 6.899 -26.703 1.00 90.19 178 LEU A CA 1
ATOM 1413 C C . LEU A 1 178 ? 8.222 5.926 -26.159 1.00 90.19 178 LEU A C 1
ATOM 1415 O O . LEU A 1 178 ? 9.410 6.251 -26.152 1.00 90.19 178 LEU A O 1
ATOM 1419 N N . SER A 1 179 ? 7.811 4.714 -25.768 1.00 90.56 179 SER A N 1
ATOM 1420 C CA . SER A 1 179 ? 8.727 3.689 -25.252 1.00 90.56 179 SER A CA 1
ATOM 1421 C C . SER A 1 179 ? 9.795 3.272 -26.270 1.00 90.56 179 SER A C 1
ATOM 1423 O O . SER A 1 179 ? 10.921 2.950 -25.884 1.00 90.56 179 SER A O 1
ATOM 1425 N N . GLU A 1 180 ? 9.461 3.301 -27.563 1.00 89.12 180 GLU A N 1
ATOM 1426 C CA . GLU A 1 180 ? 10.371 2.989 -28.667 1.00 89.12 180 GLU A CA 1
ATOM 1427 C C . GLU A 1 180 ? 11.329 4.148 -28.934 1.00 89.12 180 GLU A C 1
ATOM 1429 O O . GLU A 1 180 ? 12.546 3.957 -28.885 1.00 89.12 180 GLU A O 1
ATOM 1434 N N . LYS A 1 181 ? 10.801 5.365 -29.112 1.00 88.75 181 LYS A N 1
ATOM 1435 C CA . LYS A 1 181 ? 11.612 6.567 -29.365 1.00 88.75 181 LYS A CA 1
ATOM 1436 C C . LYS A 1 181 ? 12.600 6.857 -28.234 1.00 88.75 181 LYS A C 1
ATOM 1438 O O . LYS A 1 181 ? 13.740 7.226 -28.497 1.00 88.75 181 LYS A O 1
ATOM 1443 N N . ARG A 1 182 ? 12.186 6.661 -26.978 1.00 86.62 182 ARG A N 1
ATOM 1444 C CA . ARG A 1 182 ? 13.020 6.891 -25.782 1.00 86.62 182 ARG A CA 1
ATOM 1445 C C . ARG A 1 182 ? 13.844 5.674 -25.364 1.00 86.62 182 ARG A C 1
ATOM 1447 O O . ARG A 1 182 ? 14.554 5.735 -24.367 1.00 86.62 182 ARG A O 1
ATOM 1454 N N . ARG A 1 183 ? 13.764 4.567 -26.113 1.00 86.44 183 ARG A N 1
ATOM 1455 C CA . ARG A 1 183 ? 14.479 3.311 -25.833 1.00 86.44 183 ARG A CA 1
ATOM 1456 C C . ARG A 1 183 ? 14.197 2.741 -24.434 1.00 86.44 183 ARG A C 1
ATOM 1458 O O . ARG A 1 183 ? 15.024 2.012 -23.895 1.00 86.44 183 ARG A O 1
ATOM 1465 N N . TRP A 1 184 ? 13.026 3.018 -23.857 1.00 87.94 184 TRP A N 1
ATOM 1466 C CA . TRP A 1 184 ? 12.587 2.431 -22.583 1.00 87.94 184 TRP A CA 1
ATOM 1467 C C . TRP A 1 184 ? 12.045 1.012 -22.746 1.00 87.94 184 TRP A C 1
ATOM 1469 O O . TRP A 1 184 ? 12.073 0.221 -21.804 1.00 87.94 184 TRP A O 1
ATOM 1479 N N . LYS A 1 185 ? 11.603 0.657 -23.959 1.00 86.81 185 LYS A N 1
ATOM 1480 C CA . LYS A 1 185 ? 11.066 -0.671 -24.289 1.00 86.81 185 LYS A CA 1
ATOM 1481 C C . LYS A 1 185 ? 11.988 -1.817 -23.850 1.00 86.81 185 LYS A C 1
ATOM 1483 O O . LYS A 1 185 ? 11.486 -2.834 -23.375 1.00 86.81 185 LYS A O 1
ATOM 1488 N N . LYS A 1 186 ? 13.314 -1.623 -23.929 1.00 88.12 186 LYS A N 1
ATOM 1489 C CA . LYS A 1 186 ? 14.325 -2.61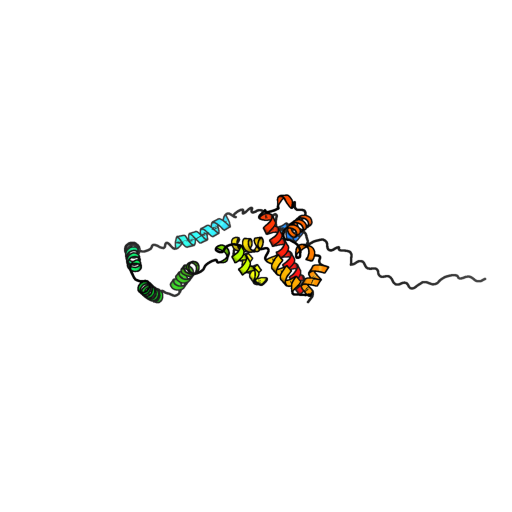3 -23.516 1.00 88.12 186 LYS A CA 1
ATOM 1490 C C . LYS A 1 186 ? 14.340 -2.903 -22.013 1.00 88.12 186 LYS A C 1
ATOM 1492 O O . LYS A 1 186 ? 14.823 -3.954 -21.645 1.00 88.12 186 LYS A O 1
ATOM 1497 N N . TYR A 1 187 ? 13.811 -2.021 -21.164 1.00 90.19 187 TYR A N 1
ATOM 1498 C CA . TYR A 1 187 ? 13.713 -2.254 -19.717 1.00 90.19 187 TYR A CA 1
ATOM 1499 C C . TYR A 1 187 ? 12.350 -2.829 -19.305 1.00 90.19 187 TYR A C 1
ATOM 1501 O O . TYR A 1 187 ? 12.238 -3.507 -18.294 1.00 90.19 187 TYR A O 1
ATOM 1509 N N . ILE A 1 188 ? 11.295 -2.567 -20.083 1.00 90.56 188 ILE A N 1
ATOM 1510 C CA . ILE A 1 188 ? 9.911 -2.873 -19.688 1.00 90.56 188 ILE A CA 1
ATOM 1511 C C . ILE A 1 188 ? 9.472 -4.259 -20.193 1.00 90.56 188 ILE A C 1
ATOM 1513 O O . ILE A 1 188 ? 8.861 -5.024 -19.444 1.00 90.56 188 ILE A O 1
ATOM 1517 N N . MET A 1 189 ? 9.798 -4.594 -21.447 1.00 89.44 189 MET A N 1
ATOM 1518 C CA . MET A 1 189 ? 9.239 -5.742 -22.186 1.00 89.44 189 MET A CA 1
ATOM 1519 C C . MET A 1 189 ? 10.134 -6.997 -22.188 1.00 89.44 189 MET A C 1
ATOM 1521 O O . MET A 1 189 ? 10.079 -7.790 -23.125 1.00 89.44 189 MET A O 1
ATOM 1525 N N . ILE A 1 190 ? 10.967 -7.180 -21.163 1.00 91.69 190 ILE A N 1
ATOM 1526 C CA . ILE A 1 190 ? 11.913 -8.309 -21.035 1.00 91.69 190 ILE A CA 1
ATOM 1527 C C . ILE A 1 190 ? 11.719 -9.067 -19.708 1.00 91.69 190 ILE A C 1
ATOM 1529 O O . ILE A 1 190 ? 10.807 -8.749 -18.950 1.00 91.69 190 ILE A O 1
ATOM 1533 N N . SER A 1 191 ? 12.511 -10.097 -19.394 1.00 92.81 191 SER A N 1
ATOM 1534 C CA . SER A 1 191 ? 12.405 -10.771 -18.084 1.00 92.81 191 SER A CA 1
ATOM 1535 C C . SER A 1 191 ? 12.806 -9.841 -16.928 1.00 92.81 191 SER A C 1
ATOM 1537 O O . SER A 1 191 ? 13.473 -8.826 -17.136 1.00 92.81 191 SER A O 1
ATOM 1539 N N . ARG A 1 192 ? 12.382 -10.164 -15.694 1.00 90.75 192 ARG A N 1
ATOM 1540 C CA . ARG A 1 192 ? 12.751 -9.381 -14.495 1.00 90.75 192 ARG A CA 1
ATOM 1541 C C . ARG A 1 192 ? 14.269 -9.350 -14.321 1.00 90.75 192 ARG A C 1
ATOM 1543 O O . ARG A 1 192 ? 14.835 -8.294 -14.073 1.00 90.75 192 ARG A O 1
ATOM 1550 N N . GLU A 1 193 ? 14.917 -10.488 -14.523 1.00 91.75 193 GLU A N 1
ATOM 1551 C CA . GLU A 1 193 ? 16.357 -10.671 -14.370 1.00 91.75 193 GLU A CA 1
ATOM 1552 C C . GLU A 1 193 ? 17.144 -9.906 -15.437 1.00 91.75 193 GLU A C 1
ATOM 1554 O O . GLU A 1 193 ? 18.109 -9.222 -15.108 1.00 91.75 193 GLU A O 1
ATOM 1559 N N . ALA A 1 194 ? 16.707 -9.951 -16.699 1.00 93.12 194 ALA A N 1
ATOM 1560 C CA . ALA A 1 194 ? 17.370 -9.207 -17.767 1.00 93.12 194 ALA A CA 1
ATOM 1561 C C . ALA A 1 194 ? 17.199 -7.688 -17.585 1.00 93.12 194 ALA A C 1
ATOM 1563 O O . ALA A 1 194 ? 18.131 -6.924 -17.823 1.00 93.12 194 ALA A O 1
ATOM 1564 N N . ALA A 1 195 ? 16.029 -7.233 -17.119 1.00 93.31 195 ALA A N 1
ATOM 1565 C CA . ALA A 1 195 ? 15.823 -5.819 -16.811 1.00 93.31 195 ALA A CA 1
ATOM 1566 C C . ALA A 1 195 ? 16.715 -5.362 -15.657 1.00 93.31 195 ALA A C 1
ATOM 1568 O O . ALA A 1 195 ? 17.330 -4.304 -15.740 1.00 93.31 195 ALA A O 1
ATOM 1569 N N . ALA A 1 196 ? 16.820 -6.187 -14.618 1.00 93.25 196 ALA A N 1
ATOM 1570 C CA . ALA A 1 196 ? 17.690 -5.966 -13.477 1.00 93.25 196 ALA A CA 1
ATOM 1571 C C . ALA A 1 196 ? 19.161 -5.779 -13.914 1.00 93.25 196 ALA A C 1
ATOM 1573 O O . ALA A 1 196 ? 19.788 -4.801 -13.513 1.00 93.25 196 ALA A O 1
ATOM 1574 N N . GLN A 1 197 ? 19.673 -6.639 -14.802 1.00 93.56 197 GLN A N 1
ATOM 1575 C CA . GLN A 1 197 ? 21.016 -6.505 -15.385 1.00 93.56 197 GLN A CA 1
ATOM 1576 C C . GLN A 1 197 ? 21.187 -5.196 -16.164 1.00 93.56 197 GLN A C 1
ATOM 1578 O O . GLN A 1 197 ? 22.079 -4.414 -15.856 1.00 93.56 197 GLN A O 1
ATOM 1583 N N . LEU A 1 198 ? 20.283 -4.895 -17.103 1.00 92.69 198 LEU A N 1
ATOM 1584 C CA . LEU A 1 198 ? 20.377 -3.670 -17.907 1.00 92.69 198 LEU A CA 1
ATOM 1585 C C . LEU A 1 198 ? 20.293 -2.389 -17.064 1.00 92.69 198 LEU A C 1
ATOM 1587 O O . LEU A 1 198 ? 20.884 -1.373 -17.434 1.00 92.69 198 LEU A O 1
ATOM 1591 N N . ILE A 1 199 ? 19.529 -2.410 -15.967 1.00 91.94 199 ILE A N 1
ATOM 1592 C CA . ILE A 1 199 ? 19.448 -1.290 -15.022 1.00 91.94 199 ILE A CA 1
ATOM 1593 C C . ILE A 1 199 ? 20.793 -1.122 -14.313 1.00 91.94 199 ILE A C 1
ATOM 1595 O O . ILE A 1 199 ? 21.328 -0.014 -14.308 1.00 91.94 199 ILE A O 1
ATOM 1599 N N . CYS A 1 200 ? 21.372 -2.205 -13.786 1.00 92.00 200 CYS A N 1
ATOM 1600 C CA . CYS A 1 200 ? 22.707 -2.195 -13.186 1.00 92.00 200 CYS A CA 1
ATOM 1601 C C . CYS A 1 200 ? 23.768 -1.650 -14.146 1.00 92.00 200 CYS A C 1
ATOM 1603 O O . CYS A 1 200 ? 24.503 -0.738 -13.771 1.00 92.00 200 CYS A O 1
ATOM 1605 N N . ASP A 1 201 ? 23.786 -2.136 -15.388 1.00 90.44 201 ASP A N 1
ATOM 1606 C CA . ASP A 1 201 ? 24.725 -1.687 -16.418 1.00 90.44 201 ASP A CA 1
ATOM 1607 C C . ASP A 1 201 ? 24.565 -0.190 -16.699 1.00 90.44 201 ASP A C 1
ATOM 1609 O O . ASP A 1 201 ? 25.549 0.541 -16.795 1.00 90.44 201 ASP A O 1
ATOM 1613 N N . SER A 1 202 ? 23.320 0.296 -16.776 1.00 87.19 202 SER A N 1
ATOM 1614 C CA . SER A 1 202 ? 23.049 1.720 -17.006 1.00 87.19 202 SER A CA 1
ATOM 1615 C C . SER A 1 202 ? 23.427 2.624 -15.832 1.00 87.19 202 SER A C 1
ATOM 1617 O O . SER A 1 202 ? 23.693 3.802 -16.044 1.00 87.19 202 SER A O 1
ATOM 1619 N N . LEU A 1 203 ? 23.463 2.086 -14.612 1.00 86.50 203 LEU A N 1
ATOM 1620 C CA . LEU A 1 203 ? 23.812 2.818 -13.392 1.00 86.50 203 LEU A CA 1
ATOM 1621 C C . LEU A 1 203 ? 25.268 2.589 -12.955 1.00 86.50 203 LEU A C 1
ATOM 1623 O O . LEU A 1 203 ? 25.680 3.118 -11.926 1.00 86.50 203 LEU A O 1
ATOM 1627 N N . GLY A 1 204 ? 26.041 1.781 -13.691 1.00 88.50 204 GLY A N 1
ATOM 1628 C CA . GLY A 1 204 ? 27.412 1.420 -13.322 1.00 88.50 204 GLY A CA 1
ATOM 1629 C C . GLY A 1 204 ? 27.511 0.613 -12.021 1.00 88.50 204 GLY A C 1
ATOM 1630 O O . GLY A 1 204 ? 28.490 0.746 -11.289 1.00 88.50 204 GLY A O 1
ATOM 1631 N N . ARG A 1 205 ? 26.491 -0.194 -11.692 1.00 89.62 205 ARG A N 1
ATOM 1632 C CA . ARG A 1 205 ? 26.419 -0.976 -10.443 1.00 89.62 205 ARG A CA 1
ATOM 1633 C C . ARG A 1 205 ? 26.703 -2.462 -10.698 1.00 89.62 205 ARG A C 1
ATOM 1635 O O . ARG A 1 205 ? 26.232 -2.999 -11.697 1.00 89.62 205 ARG A O 1
ATOM 1642 N N . PRO A 1 206 ? 27.415 -3.165 -9.797 1.00 91.25 206 PRO A N 1
ATOM 1643 C CA . PRO A 1 206 ? 27.734 -4.579 -9.985 1.00 91.25 206 PRO A CA 1
ATOM 1644 C C . PRO A 1 206 ? 26.496 -5.467 -9.769 1.00 91.25 206 PRO A C 1
ATOM 1646 O O . PRO A 1 206 ? 26.112 -5.738 -8.632 1.00 91.25 206 PRO A O 1
ATOM 1649 N N . TYR A 1 207 ? 25.885 -5.955 -10.856 1.00 91.69 207 TYR A N 1
ATOM 1650 C CA . TYR A 1 207 ? 24.687 -6.808 -10.792 1.00 91.69 207 TYR A CA 1
ATOM 1651 C C . TYR A 1 207 ? 24.890 -8.059 -9.930 1.00 91.69 207 TYR A C 1
ATOM 1653 O O . TYR A 1 207 ? 24.056 -8.347 -9.078 1.00 91.69 207 TYR A O 1
ATOM 1661 N N . GLU A 1 208 ? 26.004 -8.776 -10.104 1.00 92.50 208 GLU A N 1
ATOM 1662 C CA . GLU A 1 208 ? 26.256 -10.030 -9.376 1.00 92.50 208 GLU A CA 1
ATOM 1663 C C . GLU A 1 208 ? 26.344 -9.837 -7.857 1.00 92.50 208 GLU A C 1
ATOM 1665 O O . GLU A 1 208 ? 25.940 -10.715 -7.103 1.00 92.50 208 GLU A O 1
ATOM 1670 N N . ALA A 1 209 ? 26.800 -8.669 -7.395 1.00 91.88 209 ALA A N 1
ATOM 1671 C CA . ALA A 1 209 ? 26.835 -8.348 -5.969 1.00 91.88 209 ALA A CA 1
ATOM 1672 C C . ALA A 1 209 ? 25.446 -7.990 -5.410 1.00 91.88 209 ALA A C 1
ATOM 1674 O O . ALA A 1 209 ? 25.177 -8.190 -4.229 1.00 91.88 209 ALA A O 1
ATOM 1675 N N . LEU A 1 210 ? 24.563 -7.456 -6.256 1.00 90.44 210 LEU A N 1
ATOM 1676 C CA . LEU A 1 210 ? 23.221 -7.010 -5.880 1.00 90.44 210 LEU A CA 1
ATOM 1677 C C . LEU A 1 210 ? 22.152 -8.084 -6.123 1.00 90.44 210 LEU A C 1
ATOM 1679 O O . LEU A 1 210 ? 21.040 -7.989 -5.610 1.00 90.44 210 LEU A O 1
ATOM 1683 N N . ARG A 1 211 ? 22.441 -9.114 -6.916 1.00 91.94 211 ARG A N 1
ATOM 1684 C CA . ARG A 1 211 ? 21.454 -10.108 -7.337 1.00 91.94 211 ARG A CA 1
ATOM 1685 C C . ARG A 1 211 ? 20.774 -10.768 -6.132 1.00 91.94 211 ARG A C 1
ATOM 1687 O O . ARG A 1 211 ? 21.413 -11.393 -5.296 1.00 91.94 211 ARG A O 1
ATOM 1694 N N . GLY A 1 212 ? 19.446 -10.655 -6.075 1.00 89.75 212 GLY A N 1
ATOM 1695 C CA . GLY A 1 212 ? 18.626 -11.210 -4.990 1.00 89.75 212 GLY A CA 1
ATOM 1696 C C . GLY A 1 212 ? 18.595 -10.371 -3.708 1.00 89.75 212 GLY A C 1
ATOM 1697 O O . GLY A 1 212 ? 17.874 -10.733 -2.781 1.00 89.75 212 GLY A O 1
ATOM 1698 N N . SER A 1 213 ? 19.321 -9.251 -3.646 1.00 94.50 213 SER A N 1
ATOM 1699 C CA . SER A 1 213 ? 19.300 -8.353 -2.494 1.00 94.50 213 SER A CA 1
ATOM 1700 C C . SER A 1 213 ? 18.046 -7.475 -2.476 1.00 94.50 213 SER A C 1
ATOM 1702 O O . SER A 1 213 ? 17.427 -7.184 -3.506 1.00 94.50 213 SER A O 1
ATOM 1704 N N . PHE A 1 214 ? 17.684 -7.004 -1.283 1.00 92.31 214 PHE A N 1
ATOM 1705 C CA . PHE A 1 214 ? 16.619 -6.016 -1.127 1.00 92.31 214 PHE A CA 1
ATOM 1706 C C . PHE A 1 214 ? 16.972 -4.681 -1.806 1.00 92.31 214 PHE A C 1
ATOM 1708 O O . PHE A 1 214 ? 16.109 -4.055 -2.421 1.00 92.31 214 PHE A O 1
ATOM 1715 N N . GLU A 1 215 ? 18.252 -4.292 -1.786 1.00 92.88 215 GLU A N 1
ATOM 1716 C CA . GLU A 1 215 ? 18.757 -3.110 -2.494 1.00 92.88 215 GLU A CA 1
ATOM 1717 C C . GLU A 1 215 ? 18.448 -3.186 -3.995 1.00 92.88 215 GLU A C 1
ATOM 1719 O O . GLU A 1 215 ? 17.955 -2.222 -4.577 1.00 92.88 215 GLU A O 1
ATOM 1724 N N . MET A 1 216 ? 18.626 -4.356 -4.617 1.00 93.94 216 MET A N 1
ATOM 1725 C CA . MET A 1 216 ? 18.307 -4.559 -6.031 1.00 93.94 216 MET A CA 1
ATOM 1726 C C . MET A 1 216 ? 16.817 -4.398 -6.338 1.00 93.94 216 MET A C 1
ATOM 1728 O O . MET A 1 216 ? 16.442 -3.889 -7.398 1.00 93.94 216 MET A O 1
ATOM 1732 N N . ILE A 1 217 ? 15.954 -4.847 -5.426 1.00 94.62 217 ILE A N 1
ATOM 1733 C CA . ILE A 1 217 ? 14.498 -4.722 -5.555 1.00 94.62 217 ILE A CA 1
ATOM 1734 C C . ILE A 1 217 ? 14.096 -3.246 -5.475 1.00 94.62 217 ILE A C 1
ATOM 1736 O O . ILE A 1 217 ? 13.362 -2.759 -6.340 1.00 94.62 217 ILE A O 1
ATOM 1740 N N . MET A 1 218 ? 14.617 -2.524 -4.482 1.00 93.88 218 MET A N 1
ATOM 1741 C CA . MET A 1 218 ? 14.321 -1.106 -4.277 1.00 93.88 218 MET A CA 1
ATOM 1742 C C . MET A 1 218 ? 14.884 -0.222 -5.387 1.00 93.88 218 MET A C 1
ATOM 1744 O O . MET A 1 218 ?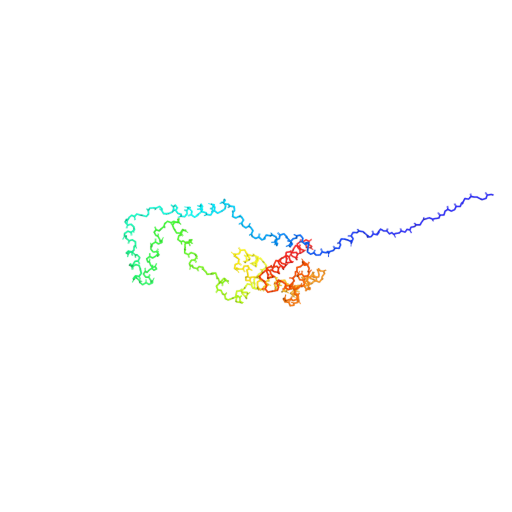 14.192 0.679 -5.860 1.00 93.88 218 MET A O 1
ATOM 1748 N N . MET A 1 219 ? 16.087 -0.520 -5.876 1.00 93.75 219 MET A N 1
ATOM 1749 C CA . MET A 1 219 ? 16.682 0.192 -7.004 1.00 93.75 219 MET A CA 1
ATOM 1750 C C . MET A 1 219 ? 15.813 0.067 -8.259 1.00 93.75 219 MET A C 1
ATOM 1752 O O . MET A 1 219 ? 15.535 1.064 -8.923 1.00 93.75 219 MET A O 1
ATOM 1756 N N . GLN A 1 220 ? 15.320 -1.134 -8.573 1.00 94.56 220 GLN A N 1
ATOM 1757 C CA . GLN A 1 220 ? 14.403 -1.305 -9.700 1.00 94.56 220 GLN A CA 1
ATOM 1758 C C . GLN A 1 220 ? 13.069 -0.589 -9.473 1.00 94.56 220 GLN A C 1
ATOM 1760 O O . GLN A 1 220 ? 12.542 0.038 -10.390 1.00 94.56 220 GLN A O 1
ATOM 1765 N N . HIS A 1 221 ? 12.512 -0.671 -8.263 1.00 95.62 221 HIS A N 1
ATOM 1766 C CA . HIS A 1 221 ? 11.281 0.028 -7.907 1.00 95.62 221 HIS A CA 1
ATOM 1767 C C . HIS A 1 221 ? 11.401 1.540 -8.157 1.00 95.62 221 HIS A C 1
ATOM 1769 O O . HIS A 1 221 ? 10.566 2.109 -8.862 1.00 95.62 221 HIS A O 1
ATOM 1775 N N . HIS A 1 222 ? 12.481 2.155 -7.675 1.00 94.06 222 HIS A N 1
ATOM 1776 C CA . HIS A 1 222 ? 12.779 3.569 -7.886 1.00 94.06 222 HIS A CA 1
ATOM 1777 C C . HIS A 1 222 ? 13.009 3.900 -9.369 1.00 94.06 222 HIS A C 1
ATOM 1779 O O . HIS A 1 222 ? 12.431 4.851 -9.893 1.00 94.06 222 HIS A O 1
ATOM 1785 N N . PHE A 1 223 ? 13.758 3.061 -10.090 1.00 94.75 223 PHE A N 1
ATOM 1786 C CA . PHE A 1 223 ? 13.976 3.219 -11.529 1.00 94.75 223 PHE A CA 1
ATOM 1787 C C . PHE A 1 223 ? 12.657 3.277 -12.318 1.00 94.75 223 PHE A C 1
ATOM 1789 O O . PHE A 1 223 ? 12.437 4.195 -13.112 1.00 94.75 223 PHE A O 1
ATOM 1796 N N . TYR A 1 224 ? 11.734 2.339 -12.081 1.00 95.50 224 TYR A N 1
ATOM 1797 C CA . TYR A 1 224 ? 10.436 2.350 -12.763 1.00 95.50 224 TYR A CA 1
ATOM 1798 C C . TYR A 1 224 ? 9.537 3.500 -12.308 1.00 95.50 224 TYR A C 1
ATOM 1800 O O . TYR A 1 224 ? 8.764 4.016 -13.118 1.00 95.50 224 TYR A O 1
ATOM 1808 N N . ARG A 1 225 ? 9.649 3.932 -11.048 1.00 94.19 225 ARG A N 1
ATOM 1809 C CA . ARG A 1 225 ? 8.945 5.113 -10.542 1.00 94.19 225 ARG A CA 1
ATOM 1810 C C . ARG A 1 225 ? 9.353 6.372 -11.299 1.00 94.19 225 ARG A C 1
ATOM 1812 O O . ARG A 1 225 ? 8.489 7.114 -11.761 1.00 94.19 225 ARG A O 1
ATOM 1819 N N . ILE A 1 226 ? 10.656 6.560 -11.483 1.00 91.62 226 ILE A N 1
ATOM 1820 C CA . ILE A 1 226 ? 11.233 7.676 -12.229 1.00 91.62 226 ILE A CA 1
ATOM 1821 C C . ILE A 1 226 ? 10.810 7.632 -13.698 1.00 91.62 226 ILE A C 1
ATOM 1823 O O . ILE A 1 226 ? 10.326 8.632 -14.225 1.00 91.62 226 ILE A O 1
ATOM 1827 N N . ILE A 1 227 ? 10.908 6.469 -14.354 1.00 91.38 227 ILE A N 1
ATOM 1828 C CA . ILE A 1 227 ? 10.439 6.320 -15.741 1.00 91.38 227 ILE A CA 1
ATOM 1829 C C . ILE A 1 227 ? 8.970 6.721 -15.864 1.00 91.38 227 ILE A C 1
ATOM 1831 O O . ILE A 1 227 ? 8.612 7.442 -16.794 1.00 91.38 227 ILE A O 1
ATOM 1835 N N . TYR A 1 228 ? 8.118 6.276 -14.937 1.00 92.88 228 TYR A N 1
ATOM 1836 C CA . TYR A 1 228 ? 6.708 6.652 -14.947 1.00 92.88 228 TYR A CA 1
ATOM 1837 C C . TYR A 1 228 ? 6.527 8.174 -14.867 1.00 92.88 228 TYR A C 1
ATOM 1839 O O . TYR A 1 228 ? 5.771 8.738 -15.656 1.00 92.88 228 TYR A O 1
ATOM 1847 N N . ILE A 1 229 ? 7.240 8.847 -13.958 1.00 90.44 229 ILE A N 1
ATOM 1848 C CA . ILE A 1 229 ? 7.181 10.309 -13.815 1.00 90.44 229 ILE A CA 1
ATOM 1849 C C . ILE A 1 229 ? 7.618 10.994 -15.115 1.00 90.44 229 ILE A C 1
ATOM 1851 O O . ILE A 1 229 ? 6.895 11.859 -15.604 1.00 90.44 229 ILE A O 1
ATOM 1855 N N . TYR A 1 230 ? 8.719 10.563 -15.737 1.00 88.94 230 TYR A N 1
ATOM 1856 C CA . TYR A 1 230 ? 9.155 11.122 -17.021 1.00 88.94 230 TYR A CA 1
ATOM 1857 C C . TYR A 1 230 ? 8.138 10.913 -18.147 1.00 88.94 230 TYR A C 1
ATOM 1859 O O . TYR A 1 230 ? 7.941 11.821 -18.955 1.00 88.94 230 TYR A O 1
ATOM 1867 N N . ILE A 1 231 ? 7.482 9.748 -18.210 1.00 88.06 231 ILE A N 1
ATOM 1868 C CA . ILE A 1 231 ? 6.411 9.491 -19.183 1.00 88.06 231 ILE A CA 1
ATOM 1869 C C . ILE A 1 231 ? 5.281 10.509 -19.003 1.00 88.06 231 ILE A C 1
ATOM 1871 O O . ILE A 1 231 ? 4.842 11.123 -19.974 1.00 88.06 231 ILE A O 1
ATOM 1875 N N . ILE A 1 232 ? 4.823 10.704 -17.765 1.00 88.94 232 ILE A N 1
ATOM 1876 C CA . ILE A 1 232 ? 3.725 11.624 -17.468 1.00 88.94 232 ILE A CA 1
ATOM 1877 C C . ILE A 1 232 ? 4.125 13.073 -17.738 1.00 88.94 232 ILE A C 1
ATOM 1879 O O . ILE A 1 232 ? 3.379 13.773 -18.417 1.00 88.94 232 ILE A O 1
ATOM 1883 N N . CYS A 1 233 ? 5.308 13.511 -17.304 1.00 85.56 233 CYS A N 1
ATOM 1884 C CA . CYS A 1 233 ? 5.820 14.840 -17.637 1.00 85.56 233 CYS A CA 1
ATOM 1885 C C . CYS A 1 233 ? 5.844 15.052 -19.155 1.00 85.56 233 CYS A C 1
ATOM 1887 O O . CYS A 1 233 ? 5.385 16.082 -19.634 1.00 85.56 233 CYS A O 1
ATOM 1889 N N . PHE A 1 234 ? 6.293 14.064 -19.934 1.00 85.06 234 PHE A N 1
ATOM 1890 C CA . PHE A 1 234 ? 6.287 14.178 -21.391 1.00 85.06 234 PHE A CA 1
ATOM 1891 C C . PHE A 1 234 ? 4.880 14.397 -21.959 1.00 85.06 234 PHE A C 1
ATOM 1893 O O . PHE A 1 234 ? 4.724 15.233 -22.844 1.00 85.06 234 PHE A O 1
ATOM 1900 N N . PHE A 1 235 ? 3.864 13.698 -21.441 1.00 84.88 235 PHE A N 1
ATOM 1901 C CA . PHE A 1 235 ? 2.482 13.949 -21.846 1.00 84.88 235 PHE A CA 1
ATOM 1902 C C . PHE A 1 235 ? 2.056 15.384 -21.532 1.00 84.88 235 PHE A C 1
ATOM 1904 O O . PHE A 1 235 ? 1.592 16.060 -22.435 1.00 84.88 235 PHE A O 1
ATOM 1911 N N . TYR A 1 236 ? 2.306 15.884 -20.319 1.00 80.75 236 TYR A N 1
ATOM 1912 C CA . TYR A 1 236 ? 1.924 17.248 -19.926 1.00 80.75 236 TYR A CA 1
ATOM 1913 C C . TYR A 1 236 ? 2.655 18.368 -20.684 1.00 80.75 236 TYR A C 1
ATOM 1915 O O . TYR A 1 236 ? 2.101 19.452 -20.821 1.00 80.75 236 TYR A O 1
ATOM 1923 N N . TYR A 1 237 ? 3.886 18.142 -21.149 1.00 74.25 237 TYR A N 1
ATOM 1924 C CA . TYR A 1 237 ? 4.659 19.155 -21.883 1.00 74.25 237 TYR A CA 1
ATOM 1925 C C . TYR A 1 237 ? 4.386 19.175 -23.399 1.00 74.25 237 TYR A C 1
ATOM 1927 O O . TYR A 1 237 ? 4.783 20.133 -24.059 1.00 74.25 237 TYR A O 1
ATOM 1935 N N . PHE A 1 238 ? 3.759 18.135 -23.964 1.00 63.84 238 PHE A N 1
ATOM 1936 C CA . PHE A 1 238 ? 3.548 17.989 -25.415 1.00 63.84 238 PHE A CA 1
ATOM 1937 C C . PHE A 1 238 ? 2.072 17.843 -25.846 1.00 63.84 238 PHE A C 1
ATOM 1939 O O . PHE A 1 238 ? 1.819 17.652 -27.037 1.00 63.84 238 PHE A O 1
ATOM 1946 N N . THR A 1 239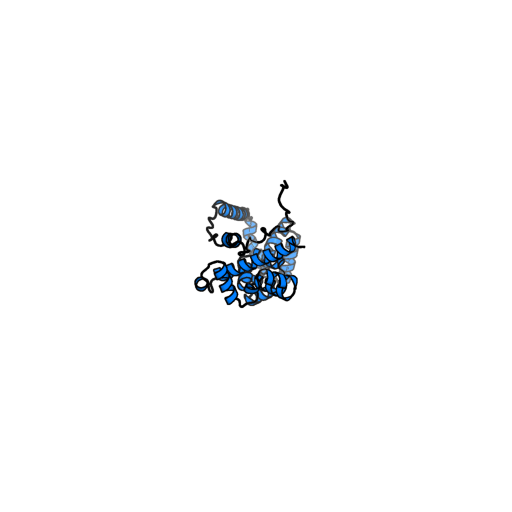 ? 1.113 17.957 -24.922 1.00 53.34 239 THR A N 1
ATOM 1947 C CA . THR A 1 239 ? -0.317 18.216 -25.204 1.00 53.34 239 THR A CA 1
ATOM 1948 C C . THR A 1 239 ? -0.685 19.631 -24.812 1.00 53.34 239 THR A C 1
ATOM 1950 O O . THR A 1 239 ? -1.395 20.284 -25.605 1.00 53.34 239 THR A O 1
#

InterPro domains:
  IPR001810 F-box domain [PF12937] (121-164)
  IPR001810 F-box domain [PS50181] (118-164)
  IPR001810 F-box domain [SM00256] (124-164)
  IPR021977 D domain of beta-TrCP [PF12125] (80-117)
  IPR021977 D domain of beta-TrCP [SM01028] (78-117)
  IPR036047 F-box-like domain superfamily [SSF81383] (112-192)
  IPR050995 WD repeat and F-box domain-containing protein [PTHR14604] (59-195)

Secondary structure (DSSP, 8-state):
------------------SS-S---SS-HHHHHHHHT--------HHHHHHHHHHHHHHHTT-----HHHHHHHHHHHHHHHHS-HHHHHHHHHHHHTTS-HHHHHHHHHHHHHHH---HHHHS-HHHHHHHHTTS-HHHHHHHHHH-HHHHHHHHHTTHHHHHHHHHHHH-HHHHHHHHHTT-HHHHSS-HHHHHHHHHHHHT--HHHHTT-HHHHHHHHHHHHHHHHHHHHHHHHH-

Sequence (239 aa):
MESCSNGAAGDSFAAGDSFASRETNLIDLYDVQMDCSRGEVYASTAATDLLADLSLAEDCERDRQLSVLYLEGYEKVLGTFQSWTEQEQMDFMERALQRMGHYQLGHIDRFIRPMLQRDFISHLPSQLAENILRHTDARSLAACEAVSTSWRNVLAVGQLWRKLIERNVRADNLWRGLSEKRRWKKYIMISREAAAQLICDSLGRPYEALRGSFEMIMMQHHFYRIIYIYIICFFYYFT

Organism: Heterorhabditis bacteriophora (NCBI:txid37862)

Mean predicted aligned error: 14.65 Å